Protein AF-A0A7Z1N4Q4-F1 (afdb_monomer)

Sequence (185 aa):
EIDQTPNATDEEKAAAKAKVDEAVTTAKNAIDQATNNAGVDTAKTNGVDSINNVQPTVVKKDEAKTAIENAARAKKAEIDQTPNATDEEKVAAKAKVDEAVNNAKASIDQATNNDGVDTAKSNGLDSINNIQPTVVKKDEAKTAIDKAAEAKKAEIDQTPNATDEEKAAAKAKVDEAVTTAKNAI

Nearest PDB structures (foldseek):
  2m6u-assembly1_A  TM=8.674E-01  e=1.241E+00  Streptococcus pneumoniae

Organism: Staphylococcus haemolyticus (NCBI:txid1283)

Secondary structure (DSSP, 8-state):
-GGG-TT--HHHHHHHHHHHHHHHHHHHHHHHH--SHHHHHHHHHHHHHHHHT------HHHHHHHHHHHHHHHHHHHHHT-TT--HHHHHHHHHHHHHHHHHHHHHHHH--SHHHHHHHHHHHHHHHHT------HHHHHHHHHHHHHHHHHHHHHT-TT--HHHHHHHHHHHHHHHHHHHHT-

Radius of gyration: 34.79 Å; Cα contacts (8 Å, |Δi|>4): 171; chains: 1; bounding box: 83×24×96 Å

InterPro domains:
  IPR011439 Domain of unknown function DUF1542 [PF07564] (1-58)
  IPR011439 Domain of unknown function DUF1542 [PF07564] (60-135)
  IPR011439 Domain of unknown function DUF1542 [PF07564] (137-185)

Mean predicted aligned error: 4.3 Å

Structure (mmCIF, N/CA/C/O backbone):
data_AF-A0A7Z1N4Q4-F1
#
_entry.id   AF-A0A7Z1N4Q4-F1
#
loop_
_atom_site.group_PDB
_atom_site.id
_atom_site.type_symbol
_atom_site.label_atom_id
_atom_site.label_alt_id
_atom_site.label_comp_id
_atom_site.label_asym_id
_atom_site.label_entity_id
_atom_site.label_seq_id
_atom_site.pdbx_PDB_ins_code
_atom_site.Cartn_x
_atom_site.Cartn_y
_atom_site.Cartn_z
_atom_site.occupancy
_atom_site.B_iso_or_equiv
_atom_site.auth_seq_id
_atom_site.auth_comp_id
_atom_site.auth_asym_id
_atom_site.auth_atom_id
_atom_site.pdbx_PDB_model_num
ATOM 1 N N . GLU A 1 1 ? -14.480 -9.779 29.410 1.00 89.06 1 GLU A N 1
ATOM 2 C CA . GLU A 1 1 ? -14.765 -9.961 27.969 1.00 89.06 1 GLU A CA 1
ATOM 3 C C . GLU A 1 1 ? -14.242 -8.793 27.140 1.00 89.06 1 GLU A C 1
ATOM 5 O O . GLU A 1 1 ? -13.386 -9.036 26.302 1.00 89.06 1 GLU A O 1
ATOM 10 N N . ILE A 1 2 ? -14.610 -7.541 27.456 1.00 95.75 2 ILE A N 1
ATOM 11 C CA . ILE A 1 2 ? -14.101 -6.326 26.777 1.00 95.75 2 ILE A CA 1
ATOM 12 C C . ILE A 1 2 ? -12.578 -6.339 26.534 1.00 95.75 2 ILE A C 1
ATOM 14 O O . ILE A 1 2 ? -12.144 -6.120 25.404 1.00 95.75 2 ILE A O 1
ATOM 18 N N . ASP A 1 3 ? -11.761 -6.652 27.547 1.00 94.62 3 ASP A N 1
ATOM 19 C CA . ASP A 1 3 ? -10.291 -6.631 27.420 1.00 94.62 3 ASP A CA 1
ATOM 20 C C . ASP A 1 3 ? -9.720 -7.636 26.418 1.00 94.62 3 ASP A C 1
ATOM 22 O O . ASP A 1 3 ? -8.643 -7.411 25.859 1.00 94.62 3 ASP A O 1
ATOM 26 N N . GLN A 1 4 ? -10.456 -8.719 26.172 1.00 94.94 4 GLN A N 1
ATOM 27 C CA . GLN A 1 4 ? -10.078 -9.801 25.269 1.00 94.94 4 GLN A CA 1
ATOM 28 C C . GLN A 1 4 ? -10.622 -9.597 23.851 1.00 94.94 4 GLN A C 1
ATOM 30 O O . GLN A 1 4 ? -10.395 -10.452 23.001 1.00 94.94 4 GLN A O 1
ATOM 35 N N . THR A 1 5 ? -11.321 -8.485 23.583 1.00 96.25 5 THR A N 1
ATOM 36 C CA . THR A 1 5 ? -11.852 -8.183 22.249 1.00 96.25 5 THR A CA 1
ATOM 37 C C . THR A 1 5 ? -10.693 -8.066 21.256 1.00 96.25 5 THR A C 1
ATOM 39 O O . THR A 1 5 ? -9.860 -7.163 21.408 1.00 96.25 5 THR A O 1
ATOM 42 N N . PRO A 1 6 ? -10.596 -8.965 20.259 1.00 95.38 6 PRO A N 1
ATOM 43 C CA . PRO A 1 6 ? -9.522 -8.928 19.277 1.00 95.38 6 PRO A CA 1
ATOM 44 C C . PRO A 1 6 ? -9.559 -7.629 18.478 1.00 95.38 6 PRO A C 1
ATOM 46 O O . PRO A 1 6 ? -10.630 -7.086 18.223 1.00 95.38 6 PRO A O 1
ATOM 49 N N . ASN A 1 7 ? -8.386 -7.150 18.063 1.00 95.62 7 ASN A N 1
ATOM 50 C CA . ASN A 1 7 ? -8.199 -5.939 17.254 1.00 95.62 7 ASN A CA 1
ATOM 51 C C . ASN A 1 7 ? -8.674 -4.614 17.880 1.00 95.62 7 ASN A C 1
ATOM 53 O O . ASN A 1 7 ? -8.316 -3.570 17.341 1.00 95.62 7 ASN A O 1
ATOM 57 N N . ALA A 1 8 ? -9.387 -4.640 19.009 1.00 97.81 8 ALA A N 1
ATOM 58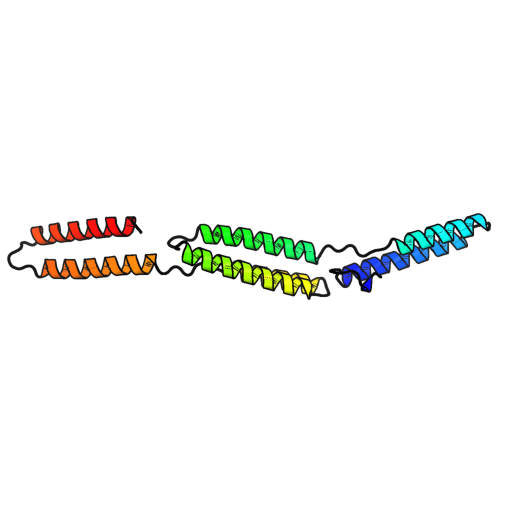 C CA . ALA A 1 8 ? -9.803 -3.441 19.721 1.00 97.81 8 ALA A CA 1
ATOM 59 C C . ALA A 1 8 ? -8.591 -2.695 20.286 1.00 97.81 8 ALA A C 1
ATOM 61 O O . ALA A 1 8 ? -7.735 -3.306 20.943 1.00 97.81 8 ALA A O 1
ATOM 62 N N . THR A 1 9 ? -8.547 -1.384 20.072 1.00 98.56 9 THR A N 1
ATOM 63 C CA . THR A 1 9 ? -7.559 -0.522 20.722 1.00 98.56 9 THR A CA 1
ATOM 64 C C . THR A 1 9 ? -7.911 -0.275 22.186 1.00 98.56 9 THR A C 1
ATOM 66 O O . THR A 1 9 ? -9.039 -0.509 22.636 1.00 98.56 9 THR A O 1
ATOM 69 N N . ASP A 1 10 ? -6.934 0.195 22.955 1.00 98.50 10 ASP A N 1
ATOM 70 C CA . ASP A 1 10 ? -7.129 0.562 24.356 1.00 98.50 10 ASP A CA 1
ATOM 71 C C . ASP A 1 10 ? -8.233 1.624 24.513 1.00 98.50 10 ASP A C 1
ATOM 73 O O . ASP A 1 10 ? -9.060 1.523 25.424 1.00 98.50 10 ASP A O 1
ATOM 77 N N . GLU A 1 11 ? -8.325 2.581 23.586 1.00 98.56 11 GLU A N 1
ATOM 78 C CA . GLU A 1 11 ? -9.379 3.598 23.560 1.00 98.56 11 GLU A CA 1
ATOM 79 C C . GLU A 1 11 ? -10.766 3.006 23.267 1.00 98.56 11 GLU A C 1
ATOM 81 O O . GLU A 1 11 ? -11.740 3.349 23.942 1.00 98.56 11 GLU A O 1
ATOM 86 N N . GLU A 1 12 ? -10.873 2.084 22.306 1.00 98.50 12 GLU A N 1
ATOM 87 C CA . GLU A 1 12 ? -12.136 1.403 21.983 1.00 98.50 12 GLU A CA 1
ATOM 88 C C . GLU A 1 12 ? -12.627 0.551 23.169 1.00 98.50 12 GLU A C 1
ATOM 90 O O . GLU A 1 12 ? -13.822 0.530 23.489 1.00 98.50 12 GLU A O 1
ATOM 95 N N . LYS A 1 13 ? -11.701 -0.100 23.888 1.00 98.31 13 LYS A N 1
ATOM 96 C CA . LYS A 1 13 ? -11.999 -0.838 25.128 1.00 98.31 13 LYS A CA 1
ATOM 97 C C . LYS A 1 13 ? -12.411 0.094 26.264 1.00 98.31 13 LYS A C 1
ATOM 99 O O . LYS A 1 13 ? -13.342 -0.229 27.002 1.00 98.31 13 LYS A O 1
ATOM 104 N N . ALA A 1 14 ? -11.735 1.231 26.429 1.00 98.44 14 ALA A N 1
ATOM 105 C CA . ALA A 1 14 ? -12.069 2.216 27.455 1.00 98.44 14 ALA A CA 1
ATOM 106 C C . ALA A 1 14 ? -13.473 2.798 27.236 1.00 98.44 14 ALA A C 1
ATOM 108 O O . ALA A 1 14 ? -14.256 2.879 28.183 1.00 98.44 14 ALA A O 1
ATOM 109 N N . ALA A 1 15 ? -13.832 3.103 25.986 1.00 98.50 15 ALA A N 1
ATOM 110 C CA . ALA A 1 15 ? -15.175 3.556 25.632 1.00 98.50 15 ALA A CA 1
ATOM 111 C C . ALA A 1 15 ? -16.252 2.506 25.959 1.00 98.50 15 ALA A C 1
ATOM 113 O O . ALA A 1 15 ? -17.326 2.852 26.452 1.00 98.50 15 ALA A O 1
ATOM 114 N N . ALA A 1 16 ? -15.973 1.217 25.737 1.00 98.44 16 ALA A N 1
ATOM 115 C CA . ALA A 1 16 ? -16.885 0.144 26.133 1.00 98.44 16 ALA A CA 1
ATOM 116 C C . ALA A 1 16 ? -17.028 0.030 27.658 1.00 98.44 16 ALA A C 1
ATOM 118 O O . ALA A 1 16 ? -18.141 -0.107 28.156 1.00 98.44 16 ALA A O 1
ATOM 119 N N . LYS A 1 17 ? -15.932 0.140 28.418 1.00 98.31 17 LYS A N 1
ATOM 120 C CA . LYS A 1 17 ? -15.984 0.119 29.893 1.00 98.31 17 LYS A CA 1
ATOM 121 C C . LYS A 1 17 ? -16.803 1.282 30.451 1.00 98.31 17 LYS A C 1
ATOM 123 O O . LYS A 1 17 ? -17.633 1.058 31.321 1.00 98.31 17 LYS A O 1
ATOM 128 N N . ALA A 1 18 ? -16.655 2.481 29.887 1.00 98.50 18 ALA A N 1
ATOM 129 C CA . ALA A 1 18 ? -17.477 3.628 30.270 1.00 98.50 18 ALA A CA 1
ATOM 130 C C . ALA A 1 18 ? -18.979 3.360 30.050 1.00 98.50 18 ALA A C 1
ATOM 132 O O . ALA A 1 18 ? -19.792 3.634 30.929 1.00 98.50 18 ALA A O 1
ATOM 133 N N . LYS A 1 19 ? -19.351 2.725 28.929 1.00 98.38 19 LYS A N 1
ATOM 134 C CA . LYS A 1 19 ? -20.741 2.301 28.678 1.00 98.38 19 LYS A CA 1
ATOM 135 C C . LYS A 1 19 ? -21.236 1.242 29.670 1.00 98.38 19 LYS A C 1
ATOM 137 O O . LYS A 1 19 ? -22.419 1.237 30.001 1.00 98.38 19 LYS A O 1
ATOM 142 N N . VAL A 1 20 ? -20.361 0.357 30.156 1.00 98.50 20 VAL A N 1
ATOM 143 C CA . VAL A 1 20 ? -20.707 -0.576 31.244 1.00 98.50 20 VAL A CA 1
ATOM 144 C C . VAL A 1 20 ? -21.015 0.194 32.528 1.00 98.50 20 VAL A C 1
ATOM 146 O O . VAL A 1 20 ? -22.041 -0.070 33.151 1.00 98.50 20 VAL A O 1
ATOM 149 N N . ASP A 1 21 ? -20.180 1.164 32.906 1.00 98.44 21 ASP A N 1
ATOM 150 C CA . ASP A 1 21 ? -20.390 1.971 34.116 1.00 98.44 21 ASP A CA 1
ATOM 151 C C . ASP A 1 21 ? -21.694 2.789 34.048 1.00 98.44 21 ASP A C 1
ATOM 153 O O . ASP A 1 21 ? -22.445 2.874 35.030 1.00 98.44 21 ASP A O 1
ATOM 157 N N . GLU A 1 22 ? -22.010 3.333 32.870 1.00 98.44 22 GLU A N 1
ATOM 158 C CA . GLU A 1 22 ? -23.293 3.983 32.588 1.00 98.44 22 GLU A CA 1
ATOM 159 C C . GLU A 1 22 ? -24.463 3.002 32.753 1.00 98.44 22 GLU A C 1
ATOM 161 O O . GLU A 1 22 ? -25.393 3.284 33.512 1.00 98.44 22 GLU A O 1
ATOM 166 N N . ALA A 1 23 ? -24.395 1.819 32.130 1.00 98.31 23 ALA A N 1
ATOM 167 C CA . ALA A 1 23 ? -25.439 0.796 32.229 1.00 98.31 23 ALA A CA 1
ATOM 168 C C . ALA A 1 23 ? -25.655 0.314 33.675 1.00 98.31 23 ALA A C 1
ATOM 170 O O . ALA A 1 23 ? -26.798 0.155 34.113 1.00 98.31 23 ALA A O 1
ATOM 171 N N . VAL A 1 24 ? -24.577 0.145 34.451 1.00 98.56 24 VAL A N 1
ATOM 172 C CA . VAL A 1 24 ? -24.636 -0.183 35.886 1.00 98.56 24 VAL A CA 1
ATOM 173 C C . VAL A 1 24 ? -25.351 0.916 36.667 1.00 98.56 24 VAL A C 1
ATOM 175 O O . VAL A 1 24 ? -26.195 0.621 37.518 1.00 98.56 24 VAL A O 1
ATOM 178 N N . THR A 1 25 ? -25.027 2.179 36.391 1.00 98.62 25 THR A N 1
ATOM 179 C CA . THR A 1 25 ? -25.657 3.329 37.052 1.00 98.62 25 THR A CA 1
ATOM 180 C C . THR A 1 25 ? -27.148 3.396 36.724 1.00 98.62 25 THR A C 1
ATOM 182 O O . THR A 1 25 ? -27.974 3.525 37.629 1.00 98.62 25 THR A O 1
ATOM 185 N N . THR A 1 26 ? -27.516 3.228 35.452 1.00 98.50 26 THR A N 1
ATOM 186 C CA . THR A 1 26 ? -28.916 3.177 35.011 1.00 98.50 26 THR A CA 1
ATOM 187 C C . THR A 1 26 ? -29.682 2.032 35.672 1.00 98.50 26 THR A C 1
ATOM 189 O O . THR A 1 26 ? -30.790 2.250 36.161 1.00 98.50 26 THR A O 1
ATOM 192 N N . ALA A 1 27 ? -29.093 0.835 35.749 1.00 98.56 27 ALA A N 1
ATOM 193 C CA . ALA A 1 27 ? -29.718 -0.327 36.377 1.00 98.56 27 ALA A CA 1
ATOM 194 C C . ALA A 1 27 ? -29.982 -0.110 37.875 1.00 98.56 27 ALA A C 1
ATOM 196 O O . ALA A 1 27 ? -31.082 -0.386 38.351 1.00 98.56 27 ALA A O 1
ATOM 197 N N . LYS A 1 28 ? -29.001 0.430 38.614 1.00 98.62 28 LYS A N 1
ATOM 198 C CA . LYS A 1 28 ? -29.154 0.748 40.045 1.00 98.62 28 LYS A CA 1
ATOM 199 C C . LYS A 1 28 ? -30.255 1.777 40.277 1.00 98.62 28 LYS A C 1
ATOM 201 O O . LYS A 1 28 ? -31.147 1.532 41.079 1.00 98.62 28 LYS A O 1
ATOM 206 N N . ASN A 1 29 ? -30.258 2.861 39.500 1.00 98.62 29 ASN A N 1
ATOM 207 C CA . ASN A 1 29 ? -31.299 3.883 39.595 1.00 98.62 29 ASN A CA 1
ATOM 208 C C . ASN A 1 29 ? -32.699 3.315 39.304 1.00 98.62 29 ASN A C 1
ATOM 210 O O . ASN A 1 29 ? -33.663 3.700 39.962 1.00 98.62 29 ASN A O 1
ATOM 214 N N . ALA A 1 30 ? -32.827 2.398 38.339 1.00 98.62 30 ALA A N 1
ATOM 215 C CA . ALA A 1 30 ? -34.098 1.742 38.034 1.00 98.62 30 ALA A CA 1
ATOM 216 C C . ALA A 1 30 ? -34.574 0.824 39.174 1.00 98.62 30 ALA A C 1
ATOM 218 O O . ALA A 1 30 ? -35.771 0.768 39.451 1.00 98.62 30 ALA A O 1
ATOM 219 N N . ILE A 1 31 ? -33.648 0.136 39.852 1.00 98.69 31 ILE A N 1
ATOM 220 C CA . ILE A 1 31 ? -33.946 -0.671 41.043 1.00 98.69 31 ILE A CA 1
ATOM 221 C C . ILE A 1 31 ? -34.402 0.227 42.199 1.00 98.69 31 ILE A C 1
ATOM 223 O O . ILE A 1 31 ? -35.432 -0.058 42.803 1.00 98.69 31 ILE A O 1
ATOM 227 N N . ASP A 1 32 ? -33.693 1.326 42.466 1.00 98.69 32 ASP A N 1
ATOM 228 C CA . ASP A 1 32 ? -34.024 2.260 43.553 1.00 98.69 32 ASP A CA 1
ATOM 229 C C . ASP A 1 32 ? -35.397 2.928 43.358 1.00 98.69 32 ASP A C 1
ATOM 231 O O . ASP A 1 32 ? -36.085 3.250 44.326 1.00 98.69 32 ASP A O 1
ATOM 235 N N . GLN A 1 33 ? -35.818 3.126 42.105 1.00 98.50 33 GLN A N 1
ATOM 236 C CA . GLN A 1 33 ? -37.129 3.688 41.759 1.00 98.50 33 GLN A CA 1
ATOM 237 C C . GLN A 1 33 ? -38.268 2.656 41.764 1.00 98.50 33 GLN A C 1
ATOM 239 O O . GLN A 1 33 ? -39.441 3.042 41.730 1.00 98.50 33 GLN A O 1
ATOM 244 N N . ALA A 1 34 ? -37.968 1.355 41.777 1.00 98.56 34 ALA A N 1
ATOM 245 C CA . ALA A 1 34 ? -38.993 0.322 41.737 1.00 98.56 34 ALA A CA 1
ATOM 246 C C . ALA A 1 34 ? -39.781 0.268 43.057 1.00 98.56 34 ALA A C 1
ATOM 248 O O . ALA A 1 34 ? -39.223 0.173 44.145 1.00 98.56 34 ALA A O 1
ATOM 249 N N . THR A 1 35 ? -41.113 0.286 42.969 1.00 98.44 35 THR A N 1
ATOM 250 C CA . THR A 1 35 ? -42.004 0.356 44.144 1.00 98.44 35 THR A CA 1
ATOM 251 C C . THR A 1 35 ? -42.551 -1.001 44.594 1.00 98.44 35 THR A C 1
ATOM 253 O O . THR A 1 35 ? -43.300 -1.076 45.568 1.00 98.44 35 THR A O 1
ATOM 256 N N . ASN A 1 36 ? -42.218 -2.081 43.881 1.00 98.62 36 ASN A N 1
ATOM 257 C CA . ASN A 1 36 ? -42.658 -3.441 44.183 1.00 98.62 36 ASN A CA 1
ATOM 258 C C . ASN A 1 36 ? -41.674 -4.493 43.643 1.00 98.62 36 ASN A C 1
ATOM 260 O O . ASN A 1 36 ? -40.808 -4.194 42.820 1.00 98.62 36 ASN A O 1
ATOM 264 N N . ASN A 1 37 ? -41.857 -5.744 44.073 1.00 98.44 37 ASN A N 1
ATOM 265 C CA . ASN A 1 37 ? -40.963 -6.855 43.735 1.00 98.44 37 ASN A CA 1
ATOM 266 C C . ASN A 1 37 ? -40.860 -7.111 42.223 1.00 98.44 37 ASN A C 1
ATOM 268 O O . ASN A 1 37 ? -39.761 -7.285 41.712 1.00 98.44 37 ASN A O 1
ATOM 272 N N . ALA A 1 38 ? -41.978 -7.076 41.490 1.00 98.56 38 ALA A N 1
ATOM 273 C CA . ALA A 1 38 ? -41.969 -7.311 40.044 1.00 98.56 38 ALA A CA 1
ATOM 274 C C . ALA A 1 38 ? -41.188 -6.222 39.283 1.00 98.56 38 ALA A C 1
ATOM 276 O O . ALA A 1 38 ? -40.494 -6.515 38.307 1.00 98.56 38 ALA A O 1
ATOM 277 N N . GLY A 1 39 ? -41.272 -4.970 39.743 1.00 98.62 39 GLY A N 1
ATOM 278 C CA . GLY A 1 39 ? -40.487 -3.856 39.217 1.00 98.62 39 GLY A CA 1
ATOM 279 C C . GLY A 1 39 ? -38.991 -4.035 39.471 1.00 98.62 39 GLY A C 1
ATOM 280 O O . GLY A 1 39 ? -38.200 -3.841 38.551 1.00 98.62 39 GLY A O 1
ATOM 281 N N . VAL A 1 40 ? -38.610 -4.473 40.678 1.00 98.69 40 VAL A N 1
ATOM 282 C CA . VAL A 1 40 ? -37.211 -4.783 41.023 1.00 98.69 40 VAL A CA 1
ATOM 283 C C . VAL A 1 40 ? -36.670 -5.907 40.138 1.00 98.69 40 VAL A C 1
ATOM 285 O O . VAL A 1 40 ? -35.594 -5.757 39.560 1.00 98.69 40 VAL A O 1
ATOM 288 N N . ASP A 1 41 ? -37.422 -6.999 39.976 1.00 98.69 41 ASP A N 1
ATOM 289 C CA . ASP A 1 41 ? -37.021 -8.128 39.128 1.00 98.69 41 ASP A CA 1
ATOM 290 C C . ASP A 1 41 ? -36.864 -7.707 37.660 1.00 98.69 41 ASP A C 1
ATOM 292 O O . ASP A 1 41 ? -35.887 -8.072 37.007 1.00 98.69 41 ASP A O 1
ATOM 296 N N . THR A 1 42 ? -37.778 -6.874 37.153 1.00 98.56 42 THR A N 1
ATOM 297 C CA . THR A 1 42 ? -37.705 -6.339 35.784 1.00 98.56 42 THR A CA 1
ATOM 298 C C . THR A 1 42 ? -36.490 -5.429 35.598 1.00 98.56 42 THR A C 1
ATOM 300 O O . THR A 1 42 ? -35.741 -5.592 34.635 1.00 98.56 42 THR A O 1
ATOM 303 N N . ALA A 1 43 ? -36.258 -4.488 36.521 1.00 98.62 43 ALA A N 1
ATOM 304 C CA . ALA A 1 43 ? -35.113 -3.578 36.472 1.00 98.62 43 ALA A CA 1
ATOM 305 C C . ALA A 1 43 ? -33.783 -4.340 36.548 1.00 98.62 43 ALA A C 1
ATOM 307 O O . ALA A 1 43 ? -32.850 -4.035 35.804 1.00 98.62 43 ALA A O 1
ATOM 308 N N . LYS A 1 44 ? -33.720 -5.376 37.394 1.00 98.56 44 LYS A N 1
ATOM 309 C CA . LYS A 1 44 ? -32.575 -6.282 37.490 1.00 98.56 44 LYS A CA 1
ATOM 310 C C . LYS A 1 44 ? -32.313 -6.994 36.164 1.00 98.56 44 LYS A C 1
ATOM 312 O O . LYS A 1 44 ? -31.184 -6.935 35.685 1.00 98.56 44 LYS A O 1
ATOM 317 N N . THR A 1 45 ? -33.320 -7.644 35.577 1.00 98.75 45 THR A N 1
ATOM 318 C CA . THR A 1 45 ? -33.173 -8.361 34.298 1.00 98.75 45 THR A CA 1
ATOM 319 C C . THR A 1 45 ? -32.707 -7.420 33.190 1.00 98.75 45 THR A C 1
ATOM 321 O O . THR A 1 45 ? -31.663 -7.659 32.592 1.00 98.75 45 THR A O 1
ATOM 324 N N . ASN A 1 46 ? -33.392 -6.288 33.000 1.00 98.31 46 ASN A N 1
ATOM 325 C CA . ASN A 1 46 ? -33.028 -5.308 31.973 1.00 98.31 46 ASN A CA 1
ATOM 326 C C . ASN A 1 46 ? -31.617 -4.738 32.180 1.00 98.31 46 ASN A C 1
ATOM 328 O O . ASN A 1 46 ? -30.890 -4.503 31.213 1.00 98.31 46 ASN A O 1
ATOM 332 N N . GLY A 1 47 ? -31.228 -4.498 33.436 1.00 98.62 47 GLY A N 1
ATOM 333 C CA . GLY A 1 47 ? -29.899 -4.011 33.789 1.00 98.62 47 GLY A CA 1
ATOM 334 C C . GLY A 1 47 ? -28.803 -5.020 33.456 1.00 98.62 47 GLY A C 1
ATOM 335 O O . GLY A 1 47 ? -27.816 -4.660 32.820 1.00 98.62 47 GLY A O 1
ATOM 336 N N . VAL A 1 48 ? -29.000 -6.288 33.832 1.00 98.56 48 VAL A N 1
ATOM 337 C CA . VAL A 1 48 ? -28.081 -7.387 33.493 1.00 98.56 48 VAL A CA 1
ATOM 338 C C . VAL A 1 48 ? -27.959 -7.544 31.976 1.00 98.56 48 VAL A C 1
ATOM 340 O O . VAL A 1 48 ? -26.841 -7.599 31.468 1.00 98.56 48 VAL A O 1
ATOM 343 N N . ASP A 1 49 ? -29.077 -7.540 31.249 1.00 98.38 49 ASP A N 1
ATOM 344 C CA . ASP A 1 49 ? -29.080 -7.660 29.786 1.00 98.38 49 ASP A CA 1
ATOM 345 C C . ASP A 1 49 ? -28.353 -6.487 29.117 1.00 98.38 49 ASP A C 1
ATOM 347 O O . ASP A 1 49 ? -27.555 -6.683 28.200 1.00 98.38 49 ASP A O 1
ATOM 351 N N . SER A 1 50 ? -28.577 -5.261 29.601 1.00 98.12 50 SER A N 1
ATOM 352 C CA . SER A 1 50 ? -27.906 -4.065 29.080 1.00 98.12 50 SER A CA 1
ATOM 353 C C . SER A 1 50 ? -26.395 -4.131 29.290 1.00 98.12 50 SER A C 1
ATOM 355 O O . SER A 1 50 ? -25.650 -3.847 28.358 1.00 98.12 50 SER A O 1
ATOM 357 N N . ILE A 1 51 ? -25.941 -4.545 30.479 1.00 98.12 51 ILE A N 1
ATOM 358 C CA . ILE A 1 51 ? -24.515 -4.703 30.805 1.00 98.12 51 ILE A CA 1
ATOM 359 C C . ILE A 1 51 ? -23.871 -5.785 29.927 1.00 98.12 51 ILE A C 1
ATOM 361 O O . ILE A 1 51 ? -22.808 -5.548 29.355 1.00 98.12 51 ILE A O 1
ATOM 365 N N . ASN A 1 52 ? -24.523 -6.942 29.780 1.00 97.12 52 ASN A N 1
ATOM 366 C CA . ASN A 1 52 ? -24.006 -8.072 28.999 1.00 97.12 52 ASN A CA 1
ATOM 367 C C . ASN A 1 52 ? -23.890 -7.767 27.497 1.00 97.12 52 ASN A C 1
ATOM 369 O O . ASN A 1 52 ? -23.086 -8.384 26.804 1.00 97.12 52 ASN A O 1
ATOM 373 N N . ASN A 1 53 ? -24.681 -6.822 26.986 1.00 96.56 53 ASN A N 1
ATOM 374 C CA . ASN A 1 53 ? -24.668 -6.445 25.573 1.00 96.56 53 ASN A CA 1
ATOM 375 C C . ASN A 1 53 ? -23.617 -5.376 25.225 1.00 96.56 53 ASN A C 1
ATOM 377 O O . ASN A 1 53 ? -23.457 -5.045 24.047 1.00 96.56 53 ASN A O 1
ATOM 381 N N . VAL A 1 54 ? -22.901 -4.812 26.204 1.00 97.88 54 VAL A N 1
ATOM 382 C CA . VAL A 1 54 ? -21.863 -3.811 25.925 1.00 97.88 54 VAL A CA 1
ATOM 383 C C . VAL A 1 54 ? -20.605 -4.484 25.390 1.00 97.88 54 VAL A C 1
ATOM 385 O O . VAL A 1 54 ? -19.974 -5.271 26.084 1.00 97.88 54 VAL A O 1
ATOM 388 N N . GLN A 1 55 ? -20.194 -4.096 24.182 1.00 96.50 55 GLN A N 1
ATOM 389 C CA . GLN A 1 55 ? -18.963 -4.559 23.538 1.00 96.50 55 GLN A CA 1
ATOM 390 C C . GLN A 1 55 ? -18.184 -3.389 22.915 1.00 96.50 55 GLN A C 1
ATOM 392 O O . GLN A 1 55 ? -18.792 -2.365 22.576 1.00 96.50 55 GLN A O 1
ATOM 397 N N . PRO A 1 56 ? -16.854 -3.507 22.730 1.00 97.50 56 PRO A N 1
ATOM 398 C CA . PRO A 1 56 ? -16.079 -2.510 21.997 1.00 97.50 56 PRO A CA 1
ATOM 399 C C . PRO A 1 56 ? -16.509 -2.411 20.538 1.00 97.50 56 PRO A C 1
ATOM 401 O O . PRO A 1 56 ? -16.759 -3.412 19.870 1.00 97.50 56 PRO A O 1
ATOM 404 N N . THR A 1 57 ? -16.554 -1.183 20.030 1.00 96.75 57 THR A N 1
ATOM 405 C CA . THR A 1 57 ? -16.677 -0.914 18.598 1.00 96.75 57 THR A CA 1
ATOM 406 C C . THR A 1 57 ? -15.274 -0.906 18.004 1.00 96.75 57 THR A C 1
ATOM 408 O O . THR A 1 57 ? -14.513 0.011 18.283 1.00 96.75 57 THR A O 1
ATOM 411 N N . VAL A 1 58 ? -14.932 -1.936 17.230 1.00 96.94 58 VAL A N 1
ATOM 412 C CA . VAL A 1 58 ? -13.592 -2.122 16.654 1.00 96.94 58 VAL A CA 1
ATOM 413 C C . VAL A 1 58 ? -13.569 -1.587 15.230 1.00 96.94 58 VAL A C 1
ATOM 415 O O . VAL A 1 58 ? -14.214 -2.160 14.355 1.00 96.94 58 VAL A O 1
ATOM 418 N N . VAL A 1 59 ? -12.859 -0.484 15.000 1.00 97.94 59 VAL A N 1
ATOM 419 C CA . VAL A 1 59 ? -12.822 0.194 13.690 1.00 97.94 59 VAL A CA 1
ATOM 420 C C . VAL A 1 59 ? -11.427 0.681 13.311 1.00 97.94 59 VAL A C 1
ATOM 422 O O . VAL A 1 59 ? -11.052 0.621 12.138 1.00 97.94 59 VAL A O 1
ATOM 425 N N . LYS A 1 60 ? -10.615 1.112 14.285 1.00 98.50 60 LYS A N 1
ATOM 426 C CA . LYS A 1 60 ? -9.381 1.864 14.014 1.00 98.50 60 LYS A CA 1
ATOM 427 C C . LYS A 1 60 ? -8.376 1.087 13.156 1.00 98.50 60 LYS A C 1
ATOM 429 O O . LYS A 1 60 ? -7.816 1.630 12.200 1.00 98.50 60 LYS A O 1
ATOM 434 N N . LYS A 1 61 ? -8.142 -0.191 13.476 1.00 98.62 61 LYS A N 1
ATOM 435 C CA . LYS A 1 61 ? -7.200 -1.044 12.726 1.00 98.62 61 LYS A CA 1
ATOM 436 C C . LYS A 1 61 ? -7.694 -1.368 11.318 1.00 98.62 61 LYS A C 1
ATOM 438 O O . LYS A 1 61 ? -6.891 -1.377 10.386 1.00 98.62 61 LYS A O 1
ATOM 443 N N . ASP A 1 62 ? -8.991 -1.598 11.145 1.00 98.31 62 ASP A N 1
ATOM 444 C CA . ASP A 1 62 ? -9.569 -1.966 9.848 1.00 98.31 62 ASP A CA 1
ATOM 445 C C . ASP A 1 62 ? -9.532 -0.794 8.860 1.00 98.31 62 ASP A C 1
ATOM 447 O O . ASP A 1 62 ? -9.149 -0.960 7.695 1.00 98.31 62 ASP A O 1
ATOM 451 N N . GLU A 1 63 ? -9.815 0.420 9.336 1.00 98.56 63 GLU A N 1
ATOM 452 C CA . GLU A 1 63 ? -9.651 1.644 8.547 1.00 98.56 63 GLU A CA 1
ATOM 453 C C . GLU A 1 63 ? -8.190 1.859 8.124 1.00 98.56 63 GLU A C 1
ATOM 455 O O . GLU A 1 63 ? -7.906 2.208 6.971 1.00 98.56 63 GLU A O 1
ATOM 460 N N . ALA A 1 64 ? -7.240 1.612 9.032 1.00 98.88 64 ALA A N 1
ATOM 461 C CA . ALA A 1 64 ? -5.817 1.721 8.730 1.00 98.88 64 ALA A CA 1
ATOM 462 C C . ALA A 1 64 ? -5.369 0.705 7.667 1.00 98.88 64 ALA A C 1
ATOM 464 O O . ALA A 1 64 ? -4.700 1.086 6.702 1.00 98.88 64 ALA A O 1
ATOM 465 N N . LYS A 1 65 ? -5.787 -0.562 7.780 1.00 98.81 65 LYS A N 1
ATOM 466 C CA . LYS A 1 65 ? -5.483 -1.606 6.784 1.00 98.81 65 LYS A CA 1
ATOM 467 C C . LYS A 1 65 ? -6.083 -1.289 5.416 1.00 98.81 65 LYS A C 1
ATOM 469 O O . LYS A 1 65 ? -5.399 -1.445 4.405 1.00 98.81 65 LYS A O 1
ATOM 474 N N . THR A 1 66 ? -7.313 -0.778 5.383 1.00 98.81 66 THR A N 1
ATOM 475 C CA . THR A 1 66 ? -7.974 -0.348 4.140 1.00 98.81 66 THR A CA 1
ATOM 476 C C . THR A 1 66 ? -7.184 0.767 3.448 1.00 98.81 66 THR A C 1
ATOM 478 O O . THR A 1 66 ? -6.998 0.748 2.230 1.00 98.81 66 THR A O 1
ATOM 481 N N . ALA A 1 67 ? -6.656 1.729 4.212 1.00 98.88 67 ALA A N 1
ATOM 482 C CA . ALA A 1 67 ? -5.812 2.787 3.661 1.00 98.88 67 ALA A CA 1
ATOM 483 C C . ALA A 1 67 ? -4.506 2.243 3.048 1.00 98.88 67 ALA A C 1
ATOM 485 O O . ALA A 1 67 ? -4.126 2.677 1.959 1.00 98.88 67 ALA A O 1
ATOM 486 N N . ILE A 1 68 ? -3.860 1.268 3.699 1.00 98.94 68 ILE A N 1
ATOM 487 C CA . ILE A 1 68 ? -2.666 0.585 3.171 1.00 98.94 68 ILE A CA 1
ATOM 488 C C . ILE A 1 68 ? -2.972 -0.126 1.844 1.00 98.94 68 ILE A C 1
ATOM 490 O O . ILE A 1 68 ? -2.225 0.018 0.877 1.00 98.94 68 ILE A O 1
ATOM 494 N N . GLU A 1 69 ? -4.091 -0.848 1.756 1.00 98.88 69 GLU A N 1
ATOM 495 C CA . GLU A 1 69 ? -4.499 -1.537 0.523 1.00 98.88 69 GLU A CA 1
ATOM 496 C C . GLU A 1 69 ? -4.801 -0.566 -0.625 1.00 98.88 69 GLU A C 1
ATOM 498 O O . GLU A 1 69 ? -4.412 -0.805 -1.774 1.00 98.88 69 GLU A O 1
ATOM 503 N N . ASN A 1 70 ? -5.466 0.552 -0.321 1.00 98.88 70 ASN A N 1
ATOM 504 C CA . ASN A 1 70 ? -5.740 1.607 -1.294 1.00 98.88 70 ASN A CA 1
ATOM 505 C C . ASN A 1 70 ? -4.441 2.207 -1.851 1.00 98.88 70 ASN A C 1
ATOM 507 O O . ASN A 1 70 ? -4.305 2.339 -3.071 1.00 98.88 70 ASN A O 1
ATOM 511 N N . ALA A 1 71 ? -3.481 2.525 -0.977 1.00 98.88 71 ALA A N 1
ATOM 512 C CA . ALA A 1 71 ? -2.182 3.062 -1.375 1.00 98.88 71 ALA A CA 1
ATOM 513 C C . ALA A 1 71 ? -1.390 2.062 -2.226 1.00 98.88 71 ALA A C 1
ATOM 515 O O . ALA A 1 71 ? -0.863 2.425 -3.275 1.00 98.88 71 ALA A O 1
ATOM 516 N N . ALA A 1 72 ? -1.380 0.784 -1.842 1.00 98.88 72 ALA A N 1
ATOM 517 C CA . ALA A 1 72 ? -0.719 -0.267 -2.609 1.00 98.88 72 ALA A CA 1
ATOM 518 C C . ALA A 1 72 ? -1.289 -0.402 -4.025 1.00 98.88 72 ALA A C 1
ATOM 520 O O . ALA A 1 72 ? -0.537 -0.480 -4.996 1.00 98.88 72 ALA A O 1
ATOM 521 N N . ARG A 1 73 ? -2.619 -0.385 -4.169 1.00 98.88 73 ARG A N 1
ATOM 522 C CA . ARG A 1 73 ? -3.274 -0.429 -5.484 1.00 98.88 73 ARG A CA 1
ATOM 523 C C . ARG A 1 73 ? -2.910 0.780 -6.342 1.00 98.88 73 ARG A C 1
ATOM 525 O O . ARG A 1 73 ? -2.584 0.595 -7.514 1.00 98.88 73 ARG A O 1
ATOM 532 N N . ALA A 1 74 ? -2.930 1.984 -5.770 1.00 98.81 74 ALA A N 1
ATOM 533 C CA . ALA A 1 74 ? -2.502 3.190 -6.476 1.00 98.81 74 ALA A CA 1
ATOM 534 C C . ALA A 1 74 ? -1.034 3.082 -6.917 1.00 98.81 74 ALA A C 1
ATOM 536 O O . ALA A 1 74 ? -0.715 3.328 -8.080 1.00 98.81 74 ALA A O 1
ATOM 537 N N . LYS A 1 75 ? -0.156 2.609 -6.026 1.00 98.81 75 LYS A N 1
ATOM 538 C CA . LYS A 1 75 ? 1.270 2.487 -6.316 1.00 98.81 75 LYS A CA 1
ATOM 539 C C . LYS A 1 75 ? 1.581 1.458 -7.396 1.00 98.81 75 LYS A C 1
ATOM 541 O O . LYS A 1 75 ? 2.408 1.706 -8.267 1.00 98.81 75 LYS A O 1
ATOM 546 N N . LYS A 1 76 ? 0.889 0.316 -7.396 1.00 98.81 76 LYS A N 1
ATOM 547 C CA . LYS A 1 76 ? 1.030 -0.689 -8.462 1.00 98.81 76 LYS A CA 1
ATOM 548 C C . LYS A 1 76 ? 0.595 -0.148 -9.827 1.00 9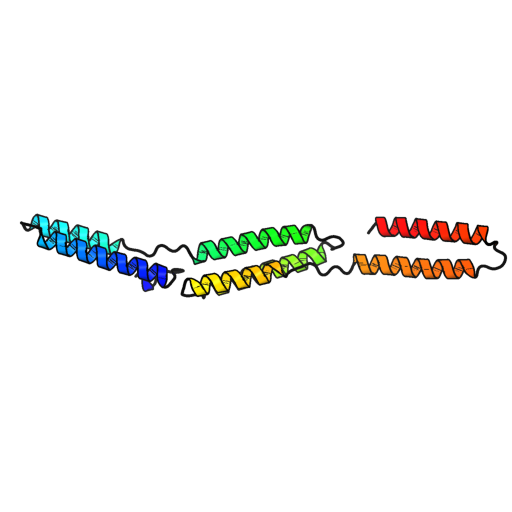8.81 76 LYS A C 1
ATOM 550 O O . LYS A 1 76 ? 1.238 -0.479 -10.818 1.00 98.81 76 LYS A O 1
ATOM 555 N N . ALA A 1 77 ? -0.440 0.694 -9.872 1.00 98.69 77 ALA A N 1
ATOM 556 C CA . ALA A 1 77 ? -0.867 1.356 -11.104 1.00 98.69 77 ALA A CA 1
ATOM 557 C C . ALA A 1 77 ? 0.157 2.398 -11.594 1.00 98.69 77 ALA A C 1
ATOM 559 O O . ALA A 1 77 ? 0.410 2.486 -12.792 1.00 98.69 77 ALA A O 1
ATOM 560 N N . GLU A 1 78 ? 0.792 3.144 -10.685 1.00 98.69 78 GLU A N 1
ATOM 561 C CA . GLU A 1 78 ? 1.907 4.046 -11.016 1.00 98.69 78 GLU A CA 1
ATOM 562 C C . GLU A 1 78 ? 3.115 3.267 -11.574 1.00 98.69 78 GLU A C 1
ATOM 564 O O . GLU A 1 78 ? 3.682 3.633 -12.604 1.00 98.69 78 GLU A O 1
ATOM 569 N N . ILE A 1 79 ? 3.459 2.132 -10.952 1.00 98.81 79 ILE A N 1
ATOM 570 C CA . ILE A 1 79 ? 4.509 1.219 -11.431 1.00 98.81 79 ILE A CA 1
ATOM 571 C C . ILE A 1 79 ? 4.218 0.738 -12.861 1.00 98.81 79 ILE A C 1
ATOM 573 O O . ILE A 1 79 ? 5.118 0.719 -13.701 1.00 98.81 79 ILE A O 1
ATOM 577 N N . ASP A 1 80 ? 2.965 0.400 -13.177 1.00 98.44 80 ASP A N 1
ATOM 578 C CA . ASP A 1 80 ? 2.580 -0.030 -14.528 1.00 98.44 80 ASP A CA 1
ATOM 579 C C . ASP A 1 80 ? 2.827 1.030 -15.598 1.00 98.44 80 ASP A C 1
ATOM 581 O O . ASP A 1 80 ? 3.155 0.694 -16.741 1.00 98.44 80 ASP A O 1
ATOM 585 N N . GLN A 1 81 ? 2.732 2.300 -15.214 1.00 98.19 81 GLN A N 1
ATOM 586 C CA . GLN A 1 81 ? 2.946 3.445 -16.091 1.00 98.19 81 GLN A CA 1
ATOM 587 C C . GLN A 1 81 ? 4.406 3.905 -16.138 1.00 98.19 81 GLN A C 1
ATOM 589 O O . GLN A 1 81 ? 4.705 4.861 -16.851 1.00 98.19 81 GLN A O 1
ATOM 594 N N . THR A 1 82 ? 5.324 3.241 -15.423 1.00 97.88 82 THR A N 1
ATOM 595 C CA . THR A 1 82 ? 6.737 3.639 -15.407 1.00 97.88 82 THR A CA 1
ATOM 596 C C . THR A 1 82 ? 7.330 3.528 -16.818 1.00 97.88 82 THR A C 1
ATOM 598 O O . THR A 1 82 ? 7.396 2.418 -17.365 1.00 97.88 82 THR A O 1
ATOM 601 N N . PRO A 1 83 ? 7.765 4.650 -17.428 1.00 94.69 83 PRO A N 1
ATOM 602 C CA . PRO A 1 83 ? 8.345 4.643 -18.763 1.00 94.69 83 PRO A CA 1
ATOM 603 C C . PRO A 1 83 ? 9.636 3.833 -18.797 1.00 94.69 83 PRO A C 1
ATOM 605 O O . PRO A 1 83 ? 10.372 3.788 -17.816 1.00 94.69 83 PRO A O 1
ATOM 608 N N . ASN A 1 84 ? 9.922 3.216 -19.943 1.00 92.81 84 ASN A N 1
ATOM 609 C CA . ASN A 1 84 ? 11.126 2.415 -20.197 1.00 92.81 84 ASN A CA 1
ATOM 610 C C . ASN A 1 84 ? 11.335 1.183 -19.291 1.00 92.81 84 ASN A C 1
ATOM 612 O O . ASN A 1 84 ? 12.194 0.363 -19.609 1.00 92.81 84 ASN A O 1
ATOM 616 N N . ALA A 1 85 ? 10.541 0.997 -18.234 1.00 97.19 85 ALA A N 1
ATOM 617 C CA . ALA A 1 85 ? 10.567 -0.209 -17.422 1.00 97.19 85 ALA A CA 1
ATOM 618 C C . ALA A 1 85 ? 10.072 -1.413 -18.233 1.00 97.19 85 ALA A C 1
ATOM 620 O O . ALA A 1 85 ? 9.029 -1.359 -18.896 1.00 97.19 85 ALA A O 1
ATOM 621 N N . THR A 1 86 ? 10.820 -2.504 -18.149 1.00 97.31 86 THR A N 1
ATOM 622 C CA . THR A 1 86 ? 10.407 -3.832 -18.612 1.00 97.31 86 THR A CA 1
ATOM 623 C C . THR A 1 86 ? 9.368 -4.440 -17.672 1.00 97.31 86 THR A C 1
ATOM 625 O O . THR A 1 86 ? 9.194 -3.991 -16.534 1.00 97.31 86 THR A O 1
ATOM 628 N N . ASP A 1 87 ? 8.670 -5.473 -18.136 1.00 98.00 87 ASP A N 1
ATOM 629 C CA . ASP A 1 87 ? 7.662 -6.148 -17.319 1.00 98.00 87 ASP A CA 1
ATOM 630 C C . ASP A 1 87 ? 8.299 -6.828 -16.099 1.00 98.00 87 ASP A C 1
ATOM 632 O O . ASP A 1 87 ? 7.750 -6.757 -15.000 1.00 98.00 87 ASP A O 1
ATOM 636 N N . GLU A 1 88 ? 9.501 -7.392 -16.240 1.00 98.12 88 GLU A N 1
ATOM 637 C CA . GLU A 1 88 ? 10.255 -7.993 -15.138 1.00 98.12 88 GLU A CA 1
ATOM 638 C C . GLU A 1 88 ? 10.631 -6.962 -14.062 1.00 98.12 88 GLU A C 1
ATOM 640 O O . GLU A 1 88 ? 10.466 -7.221 -12.866 1.00 98.12 88 GLU A O 1
ATOM 645 N N . GLU A 1 89 ? 11.084 -5.769 -14.463 1.00 98.50 89 GLU A N 1
ATOM 646 C CA . GLU A 1 89 ? 11.412 -4.673 -13.537 1.00 98.50 89 GLU A CA 1
ATOM 647 C C . GLU A 1 89 ? 10.155 -4.174 -12.798 1.00 98.50 89 GLU A C 1
ATOM 649 O O . GLU A 1 89 ? 10.201 -3.906 -11.590 1.00 98.50 89 GLU A O 1
ATOM 654 N N . LYS A 1 90 ? 9.007 -4.108 -13.488 1.00 98.56 90 LYS A N 1
ATOM 655 C CA . LYS A 1 90 ? 7.711 -3.762 -12.877 1.00 98.56 90 LYS A CA 1
ATOM 656 C C . LYS A 1 90 ? 7.237 -4.834 -11.901 1.00 98.56 90 LYS A C 1
ATOM 658 O O . LYS A 1 90 ? 6.803 -4.498 -10.799 1.00 98.56 90 LYS A O 1
ATOM 663 N N . VAL A 1 91 ? 7.328 -6.114 -12.266 1.00 98.69 91 VAL A N 1
ATOM 664 C CA . VAL A 1 91 ? 6.961 -7.241 -11.392 1.00 98.69 91 VAL A CA 1
ATOM 665 C C . VAL A 1 91 ? 7.803 -7.226 -10.118 1.00 98.69 91 VAL A C 1
ATOM 667 O O . VAL A 1 91 ? 7.248 -7.338 -9.023 1.00 98.69 91 VAL A O 1
ATOM 670 N N . ALA A 1 92 ? 9.114 -7.000 -10.234 1.00 98.69 92 ALA A N 1
ATOM 671 C CA . ALA A 1 92 ? 10.001 -6.892 -9.079 1.00 98.69 92 ALA A CA 1
ATOM 672 C C . ALA A 1 92 ? 9.603 -5.733 -8.144 1.00 98.69 92 ALA A C 1
ATOM 674 O O . ALA A 1 92 ? 9.572 -5.904 -6.924 1.00 98.69 92 ALA A O 1
ATOM 675 N N . ALA A 1 93 ? 9.245 -4.566 -8.690 1.00 98.81 93 ALA A N 1
ATOM 676 C CA . ALA A 1 93 ? 8.762 -3.442 -7.886 1.00 98.81 93 ALA A CA 1
ATOM 677 C C . ALA A 1 93 ? 7.408 -3.734 -7.217 1.00 98.81 93 AL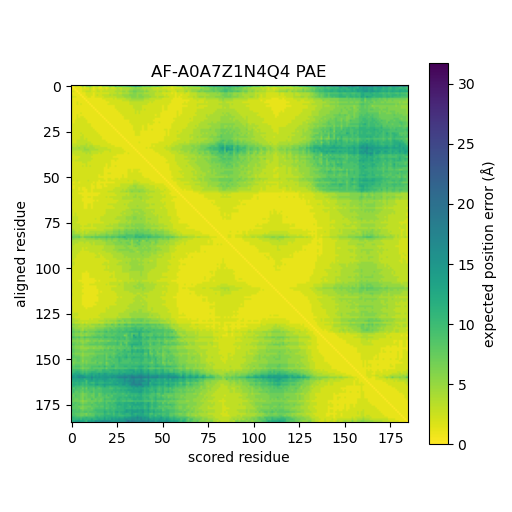A A C 1
ATOM 679 O O . ALA A 1 93 ? 7.229 -3.442 -6.036 1.00 98.81 93 ALA A O 1
ATOM 680 N N . LYS A 1 94 ? 6.465 -4.365 -7.927 1.00 98.81 94 LYS A N 1
ATOM 681 C CA . LYS A 1 94 ? 5.159 -4.754 -7.365 1.00 98.81 94 LYS A CA 1
ATOM 682 C C . LYS A 1 94 ? 5.292 -5.762 -6.222 1.00 98.81 94 LYS A C 1
ATOM 684 O O . LYS A 1 94 ? 4.558 -5.641 -5.246 1.00 98.81 94 LYS A O 1
ATOM 689 N N . ALA A 1 95 ? 6.240 -6.694 -6.313 1.00 98.88 95 ALA A N 1
ATOM 690 C CA . ALA A 1 95 ? 6.531 -7.633 -5.231 1.00 98.88 95 ALA A CA 1
ATOM 691 C C . ALA A 1 95 ? 7.025 -6.913 -3.963 1.00 98.88 95 ALA A C 1
ATOM 693 O O . ALA A 1 95 ? 6.575 -7.229 -2.864 1.00 98.88 95 ALA A O 1
ATOM 694 N N . LYS A 1 96 ? 7.871 -5.882 -4.110 1.00 98.88 96 LYS A N 1
ATOM 695 C CA . LYS A 1 96 ? 8.281 -5.029 -2.979 1.00 98.88 96 LYS A CA 1
ATOM 696 C C . LYS A 1 96 ? 7.099 -4.268 -2.368 1.00 98.88 96 LYS A C 1
ATOM 698 O O . LYS A 1 96 ? 7.059 -4.089 -1.154 1.00 98.88 96 LYS A O 1
ATOM 703 N N . VAL A 1 97 ? 6.124 -3.837 -3.180 1.00 98.88 97 VAL A N 1
ATOM 704 C CA . VAL A 1 97 ? 4.888 -3.218 -2.658 1.00 98.88 97 VAL A CA 1
ATOM 705 C C . VAL A 1 97 ? 4.113 -4.215 -1.796 1.00 98.88 97 VAL A C 1
ATOM 707 O O . VAL A 1 97 ? 3.662 -3.849 -0.714 1.00 98.88 97 VAL A O 1
ATOM 710 N N . ASP A 1 98 ? 3.987 -5.469 -2.233 1.00 98.88 98 ASP A N 1
ATOM 711 C CA . ASP A 1 98 ? 3.304 -6.512 -1.455 1.00 98.88 98 ASP A CA 1
ATOM 712 C C . ASP A 1 98 ? 4.008 -6.815 -0.128 1.00 98.88 98 ASP A C 1
ATOM 714 O O . ASP A 1 98 ? 3.354 -6.959 0.906 1.00 98.88 98 ASP A O 1
ATOM 718 N N . GLU A 1 99 ? 5.340 -6.843 -0.126 1.00 98.88 99 GLU A N 1
ATOM 719 C CA . GLU A 1 99 ? 6.131 -6.974 1.099 1.00 98.88 99 GLU A CA 1
ATOM 720 C C . GLU A 1 99 ? 5.885 -5.803 2.065 1.00 98.88 99 GLU A C 1
ATOM 722 O O . GLU A 1 99 ? 5.589 -6.020 3.243 1.00 98.88 99 GLU A O 1
ATOM 727 N N . ALA A 1 100 ? 5.921 -4.562 1.567 1.00 98.81 100 ALA A N 1
ATOM 728 C CA . ALA A 1 100 ? 5.655 -3.372 2.375 1.00 98.81 100 ALA A CA 1
ATOM 729 C C . ALA A 1 100 ? 4.232 -3.367 2.964 1.00 98.81 100 ALA A C 1
ATOM 731 O O . ALA A 1 100 ? 4.050 -3.009 4.129 1.00 98.81 100 ALA A O 1
ATOM 732 N N . VAL A 1 101 ? 3.229 -3.821 2.201 1.00 98.88 101 VAL A N 1
ATOM 733 C CA . VAL A 1 101 ? 1.846 -3.991 2.682 1.00 98.88 101 VAL A CA 1
ATOM 734 C C . VAL A 1 101 ? 1.776 -4.987 3.832 1.00 98.88 101 VAL A C 1
ATOM 736 O O . VAL A 1 101 ? 1.147 -4.696 4.851 1.00 98.88 101 VAL A O 1
ATOM 739 N N . ASN A 1 102 ? 2.407 -6.152 3.682 1.00 98.88 102 ASN A N 1
ATOM 740 C CA . ASN A 1 102 ? 2.392 -7.187 4.713 1.00 98.88 102 ASN A CA 1
ATOM 741 C C . ASN A 1 102 ? 3.044 -6.688 6.007 1.00 98.88 102 ASN A C 1
ATOM 743 O O . ASN A 1 102 ? 2.471 -6.855 7.084 1.00 98.88 102 ASN A O 1
ATOM 747 N N . ASN A 1 103 ? 4.183 -6.001 5.893 1.00 98.81 103 ASN A N 1
ATOM 748 C CA . ASN A 1 103 ? 4.873 -5.408 7.036 1.00 98.81 103 ASN A CA 1
ATOM 749 C C . ASN A 1 103 ? 4.009 -4.341 7.728 1.00 98.81 103 ASN A C 1
ATOM 751 O O . ASN A 1 103 ? 3.842 -4.383 8.946 1.00 98.81 103 ASN A O 1
ATOM 755 N N . ALA A 1 104 ? 3.388 -3.436 6.964 1.00 98.88 104 ALA A N 1
ATOM 756 C CA . ALA A 1 104 ? 2.511 -2.401 7.511 1.00 98.88 104 ALA A CA 1
ATOM 757 C C . ALA A 1 104 ? 1.295 -2.990 8.246 1.00 98.88 104 ALA A C 1
ATOM 759 O O . ALA A 1 104 ? 0.973 -2.564 9.356 1.00 98.88 104 ALA A O 1
ATOM 760 N N . LYS A 1 105 ? 0.638 -4.002 7.660 1.00 98.88 105 LYS A N 1
ATOM 761 C CA . LYS A 1 105 ? -0.495 -4.697 8.291 1.00 98.88 105 LYS A CA 1
ATOM 762 C C . LYS A 1 105 ? -0.084 -5.389 9.589 1.00 98.88 105 LYS A C 1
ATOM 764 O O . LYS A 1 105 ? -0.790 -5.248 10.583 1.00 98.88 105 LYS A O 1
ATOM 769 N N . ALA A 1 106 ? 1.071 -6.056 9.603 1.00 98.81 106 ALA A N 1
ATOM 770 C CA . ALA A 1 106 ? 1.599 -6.690 10.807 1.00 98.81 106 ALA A CA 1
ATOM 771 C C . ALA A 1 106 ? 1.883 -5.667 11.922 1.00 98.81 106 ALA A C 1
ATOM 773 O O . ALA A 1 106 ? 1.545 -5.911 13.080 1.00 98.81 106 ALA A O 1
ATOM 774 N N . SER A 1 107 ? 2.444 -4.499 11.590 1.00 98.81 107 SER A N 1
ATOM 775 C CA . SER A 1 107 ? 2.647 -3.418 12.565 1.00 98.81 107 SER A CA 1
ATOM 776 C C . SER A 1 107 ? 1.327 -2.845 13.095 1.00 98.81 107 SER A C 1
ATOM 778 O O . SER A 1 107 ? 1.212 -2.603 14.295 1.00 98.81 107 SER A O 1
ATOM 780 N N . ILE A 1 108 ? 0.312 -2.678 12.238 1.00 98.88 108 ILE A N 1
ATOM 781 C CA . ILE A 1 108 ? -1.039 -2.258 12.656 1.00 98.88 108 ILE A CA 1
ATOM 782 C C . ILE A 1 108 ? -1.660 -3.292 13.608 1.00 98.88 108 ILE A C 1
ATOM 784 O O . ILE A 1 108 ? -2.270 -2.923 14.612 1.00 98.88 108 ILE A O 1
ATOM 788 N N . ASP A 1 109 ? -1.486 -4.584 13.326 1.00 98.56 109 ASP A N 1
ATOM 789 C CA . ASP A 1 109 ? -1.992 -5.661 14.180 1.00 98.56 109 ASP A CA 1
ATOM 790 C C . ASP A 1 109 ? -1.342 -5.661 15.566 1.00 98.56 109 ASP A C 1
ATOM 792 O O . ASP A 1 109 ? -2.039 -5.872 16.560 1.00 98.56 109 ASP A O 1
ATOM 796 N N . GLN A 1 110 ? -0.047 -5.353 15.646 1.00 98.38 110 GLN A N 1
ATOM 797 C CA . GLN A 1 110 ? 0.702 -5.290 16.905 1.00 98.38 110 GLN A CA 1
ATOM 798 C C . GLN A 1 110 ? 0.405 -4.040 17.745 1.00 98.38 110 GLN A C 1
ATOM 800 O O . GLN A 1 110 ? 0.572 -4.083 18.963 1.00 98.38 110 GLN A O 1
ATOM 805 N N . ALA A 1 111 ? -0.035 -2.937 17.134 1.00 98.69 111 ALA A N 1
ATOM 806 C CA . ALA A 1 111 ? -0.346 -1.709 17.863 1.00 98.69 111 ALA A CA 1
ATOM 807 C C . ALA A 1 111 ? -1.492 -1.919 18.871 1.00 98.69 111 ALA A C 1
ATOM 809 O O . ALA A 1 111 ? -2.501 -2.548 18.550 1.00 98.69 111 ALA A O 1
ATOM 810 N N . THR A 1 112 ? -1.361 -1.394 20.090 1.00 98.00 112 THR A N 1
ATOM 811 C CA . THR A 1 112 ? -2.379 -1.569 21.147 1.00 98.00 112 THR A CA 1
ATOM 812 C C . THR A 1 112 ? -3.335 -0.386 21.261 1.00 98.00 112 THR A C 1
ATOM 814 O O . THR A 1 112 ? -4.474 -0.566 21.673 1.00 98.00 112 THR A O 1
ATOM 817 N N . ASN A 1 113 ? -2.906 0.804 20.847 1.00 98.62 113 ASN A N 1
ATOM 818 C CA . ASN A 1 113 ? -3.652 2.052 20.968 1.00 98.62 113 ASN A CA 1
ATOM 819 C C . ASN A 1 113 ? -3.781 2.770 19.617 1.00 98.62 113 ASN A C 1
ATOM 821 O O . ASN A 1 113 ? -3.140 2.400 18.625 1.00 98.62 113 ASN A O 1
ATOM 825 N N . ASN A 1 114 ? -4.623 3.799 19.580 1.00 98.75 114 ASN A N 1
ATOM 826 C CA . ASN A 1 114 ? -4.905 4.557 18.363 1.00 98.75 114 ASN A CA 1
ATOM 827 C C . ASN A 1 114 ? -3.650 5.202 17.753 1.00 98.75 114 ASN A C 1
ATOM 829 O O . ASN A 1 114 ? -3.452 5.103 16.541 1.00 98.75 114 ASN A O 1
ATOM 833 N N . ASP A 1 115 ? -2.788 5.798 18.578 1.00 98.81 115 ASP A N 1
ATOM 834 C CA . ASP A 1 115 ? -1.566 6.476 18.120 1.00 98.81 115 ASP A CA 1
ATOM 835 C C . ASP A 1 115 ? -0.566 5.498 17.487 1.00 98.81 115 ASP A C 1
ATOM 837 O O . ASP A 1 115 ? 0.072 5.798 16.472 1.00 98.81 115 ASP A O 1
ATOM 841 N N . GLY A 1 116 ? -0.449 4.294 18.051 1.00 98.88 116 GLY A N 1
ATOM 842 C CA . GLY A 1 116 ? 0.363 3.217 17.497 1.00 98.88 116 GLY A CA 1
ATOM 843 C C . GLY A 1 116 ? -0.163 2.750 16.141 1.00 98.88 116 GLY A C 1
ATOM 844 O O . GLY A 1 116 ? 0.627 2.535 15.220 1.00 98.88 116 GLY A O 1
ATOM 845 N N . VAL A 1 117 ? -1.489 2.653 15.986 1.00 98.94 117 VAL A N 1
ATOM 846 C CA . VAL A 1 117 ? -2.117 2.325 14.696 1.00 98.94 117 VAL A CA 1
ATOM 847 C C . VAL A 1 117 ? -1.843 3.420 13.664 1.00 98.94 117 VAL A C 1
ATOM 849 O O . VAL A 1 117 ? -1.461 3.107 12.5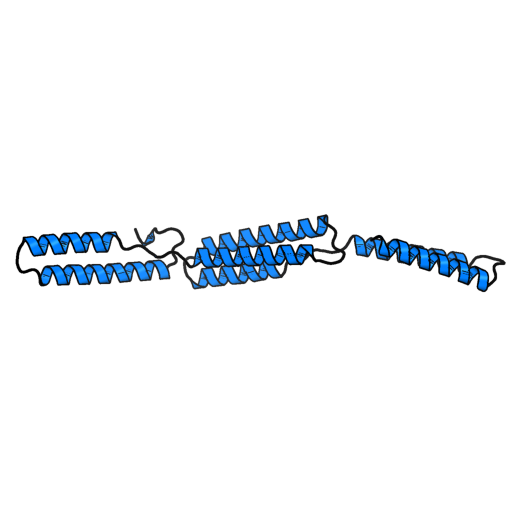35 1.00 98.94 117 VAL A O 1
ATOM 852 N N . ASP A 1 118 ? -1.984 4.693 14.040 1.00 98.88 118 ASP A N 1
ATOM 853 C CA . ASP A 1 118 ? -1.729 5.824 13.141 1.00 98.88 118 ASP A CA 1
ATOM 854 C C . ASP A 1 118 ? -0.254 5.908 12.726 1.00 98.88 118 ASP A C 1
ATOM 856 O O . ASP A 1 118 ? 0.049 6.106 11.547 1.00 98.88 118 ASP A O 1
ATOM 860 N N . THR A 1 119 ? 0.666 5.660 13.660 1.00 98.88 119 THR A N 1
ATOM 861 C CA . THR A 1 119 ? 2.108 5.600 13.380 1.00 98.88 119 THR A CA 1
ATOM 862 C C . THR A 1 119 ? 2.441 4.457 12.420 1.00 98.88 119 THR A C 1
ATOM 864 O O . THR A 1 119 ? 3.121 4.666 11.413 1.00 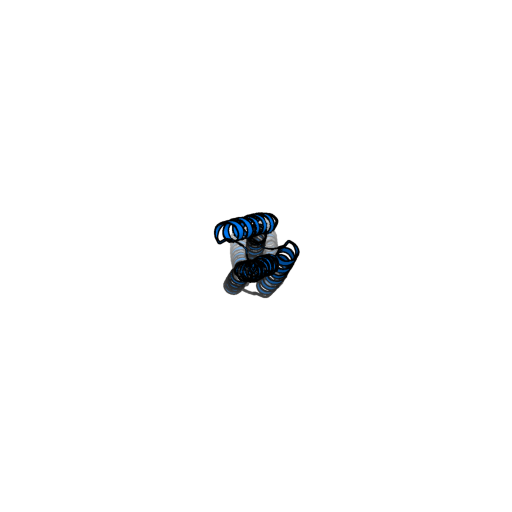98.88 119 THR A O 1
ATOM 867 N N . ALA A 1 120 ? 1.933 3.248 12.685 1.00 98.88 120 ALA A N 1
ATOM 868 C CA . ALA A 1 120 ? 2.151 2.085 11.824 1.00 98.88 120 ALA A CA 1
ATOM 869 C C . ALA A 1 120 ? 1.588 2.307 10.412 1.00 98.88 120 ALA A C 1
ATOM 871 O O . ALA A 1 120 ? 2.250 1.995 9.419 1.00 98.88 120 ALA A O 1
ATOM 872 N N . LYS A 1 121 ? 0.395 2.907 10.318 1.00 98.88 121 LYS A N 1
ATOM 873 C CA . LYS A 1 121 ? -0.217 3.314 9.051 1.00 98.88 121 LYS A CA 1
ATOM 874 C C . LYS A 1 121 ? 0.668 4.309 8.301 1.00 98.88 121 LYS A C 1
ATOM 876 O O . LYS A 1 121 ? 0.944 4.074 7.129 1.00 98.88 121 LYS A O 1
ATOM 881 N N . SER A 1 122 ? 1.120 5.387 8.948 1.00 98.88 122 SER A N 1
ATOM 882 C CA . SER A 1 122 ? 1.958 6.413 8.307 1.00 98.88 122 SER A CA 1
ATOM 883 C C . SER A 1 122 ? 3.247 5.812 7.747 1.00 98.88 122 SER A C 1
ATOM 885 O O . SER A 1 122 ? 3.526 5.951 6.559 1.00 98.88 122 SER A O 1
ATOM 887 N N . ASN A 1 123 ? 3.970 5.043 8.565 1.00 98.88 123 ASN A N 1
ATOM 888 C CA . ASN A 1 123 ? 5.208 4.383 8.146 1.00 98.88 123 ASN A CA 1
ATOM 889 C C . ASN A 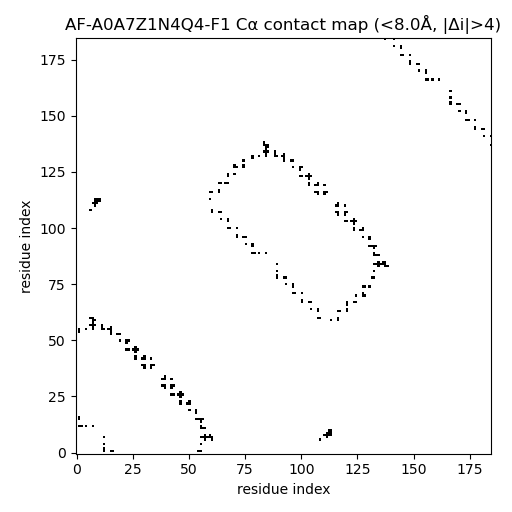1 123 ? 4.981 3.409 6.977 1.00 98.88 123 ASN A C 1
ATOM 891 O O . ASN A 1 123 ? 5.809 3.306 6.067 1.00 98.88 123 ASN A O 1
ATOM 895 N N . GLY A 1 124 ? 3.853 2.691 6.990 1.00 98.88 124 GLY A N 1
ATOM 896 C CA . GLY A 1 124 ? 3.459 1.793 5.908 1.00 98.88 124 GLY A CA 1
ATOM 897 C C . GLY A 1 124 ? 3.177 2.528 4.598 1.00 98.88 124 GLY A C 1
ATOM 898 O O . GLY A 1 124 ? 3.646 2.101 3.543 1.00 98.88 124 GLY A O 1
ATOM 899 N N . LEU A 1 125 ? 2.458 3.653 4.661 1.00 98.88 125 LEU A N 1
ATOM 900 C CA . LEU A 1 125 ? 2.189 4.503 3.499 1.00 98.88 125 LEU A CA 1
ATOM 901 C C . LEU A 1 125 ? 3.486 5.057 2.899 1.00 98.88 125 LEU A C 1
ATOM 903 O O . LEU A 1 125 ? 3.678 4.965 1.686 1.00 98.88 125 LEU A O 1
ATOM 907 N N . ASP A 1 126 ? 4.395 5.559 3.733 1.00 98.88 126 ASP A N 1
ATOM 908 C CA . ASP A 1 126 ? 5.688 6.086 3.283 1.00 98.88 126 ASP A CA 1
ATOM 909 C C . ASP A 1 126 ? 6.540 4.999 2.618 1.00 98.88 126 ASP A C 1
ATOM 911 O O . ASP A 1 126 ? 7.104 5.206 1.540 1.00 98.88 126 ASP A O 1
ATOM 915 N N . SER A 1 127 ? 6.574 3.805 3.217 1.00 98.81 127 SER A N 1
ATOM 916 C CA . SER A 1 127 ? 7.289 2.651 2.663 1.00 98.81 127 SER A CA 1
ATOM 917 C C . SER A 1 127 ? 6.755 2.258 1.285 1.00 98.81 127 SER A C 1
ATOM 919 O O . SER A 1 127 ? 7.544 2.016 0.376 1.00 98.81 127 SER A O 1
ATOM 921 N N . ILE A 1 128 ? 5.430 2.234 1.105 1.00 98.94 128 ILE A N 1
ATOM 922 C CA . ILE A 1 128 ? 4.794 1.934 -0.187 1.00 98.94 128 ILE A CA 1
ATOM 923 C C . ILE A 1 128 ? 5.108 3.024 -1.220 1.00 98.94 128 ILE A C 1
ATOM 925 O O . ILE A 1 128 ? 5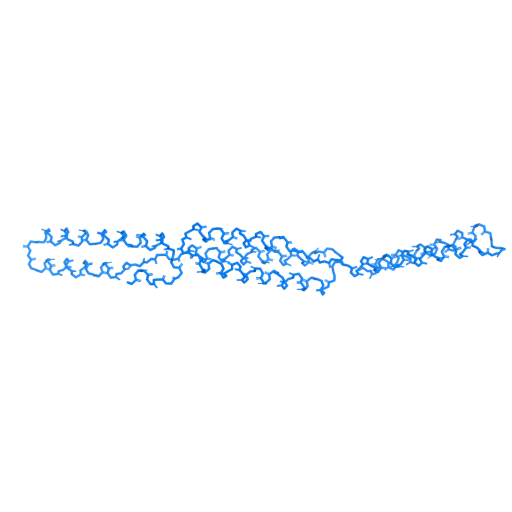.494 2.714 -2.349 1.00 98.94 128 ILE A O 1
ATOM 929 N N . ASN A 1 129 ? 4.973 4.297 -0.845 1.00 98.50 129 ASN A N 1
ATOM 930 C CA . ASN A 1 129 ? 5.137 5.429 -1.760 1.00 98.50 129 ASN A CA 1
ATOM 931 C C . ASN A 1 129 ? 6.551 5.530 -2.345 1.00 98.50 129 ASN A C 1
ATOM 933 O O . ASN A 1 129 ? 6.706 5.939 -3.499 1.00 98.50 129 ASN A O 1
ATOM 937 N N . ASN A 1 130 ? 7.560 5.103 -1.586 1.00 98.44 130 ASN A N 1
ATOM 938 C CA . ASN A 1 130 ? 8.967 5.166 -1.979 1.00 98.44 130 ASN A CA 1
ATOM 939 C C . ASN A 1 130 ? 9.423 4.036 -2.918 1.00 98.44 130 ASN A C 1
ATOM 941 O O . ASN A 1 130 ? 10.591 4.009 -3.310 1.00 98.44 130 ASN A O 1
ATOM 945 N N . ILE A 1 131 ? 8.544 3.103 -3.294 1.00 98.75 131 ILE A N 1
ATOM 946 C CA . ILE A 1 131 ? 8.893 1.980 -4.177 1.00 98.75 131 ILE A CA 1
ATOM 947 C C . ILE A 1 131 ? 8.754 2.380 -5.648 1.00 98.75 131 ILE A C 1
ATOM 949 O O . ILE A 1 131 ? 7.757 2.951 -6.062 1.00 98.75 131 ILE A O 1
ATOM 953 N N . GLN A 1 132 ? 9.727 2.036 -6.480 1.00 97.88 132 GLN A N 1
ATOM 954 C CA . GLN A 1 132 ? 9.737 2.319 -7.916 1.00 97.88 132 GLN A CA 1
ATOM 955 C C . GLN A 1 132 ? 10.441 1.187 -8.677 1.00 97.88 132 GLN A C 1
ATOM 957 O O . GLN A 1 132 ? 11.263 0.471 -8.096 1.00 97.88 132 GLN A O 1
ATOM 962 N N . PRO A 1 133 ? 10.166 1.001 -9.977 1.00 98.06 133 PRO A N 1
ATOM 963 C CA . PRO A 1 133 ? 10.967 0.109 -10.803 1.00 98.06 133 PRO A CA 1
ATOM 964 C C . PRO A 1 133 ? 12.394 0.628 -10.936 1.00 98.06 133 PRO A C 1
ATOM 966 O O . PRO A 1 133 ? 12.633 1.824 -11.096 1.00 98.06 133 PRO A O 1
ATOM 969 N N . THR A 1 134 ? 13.353 -0.288 -10.903 1.00 97.12 134 THR A N 1
ATOM 970 C CA . THR A 1 134 ? 14.733 0.003 -11.284 1.00 97.12 134 THR A CA 1
ATOM 971 C C . THR A 1 134 ? 14.840 -0.190 -12.791 1.00 97.12 134 THR A C 1
ATOM 973 O O . THR A 1 134 ? 14.871 -1.324 -13.253 1.00 97.12 134 THR A O 1
ATOM 976 N N . VAL A 1 135 ? 14.822 0.907 -13.550 1.00 96.00 135 VAL A N 1
ATOM 977 C CA . VAL A 1 135 ? 14.833 0.886 -15.020 1.00 96.00 135 VAL A CA 1
ATOM 978 C C . VAL A 1 135 ? 16.267 0.828 -15.521 1.00 96.00 135 VAL A C 1
ATOM 980 O O . VAL A 1 135 ? 17.035 1.760 -15.297 1.00 96.00 135 VAL A O 1
ATOM 983 N N . VAL A 1 136 ? 16.640 -0.278 -16.162 1.00 95.62 136 VAL A N 1
ATOM 984 C CA . VAL A 1 136 ? 18.025 -0.505 -16.597 1.00 95.62 136 VAL A CA 1
ATOM 985 C C . VAL A 1 136 ? 18.075 -1.061 -18.013 1.00 95.62 136 VAL A C 1
ATOM 987 O O . VAL A 1 136 ? 18.845 -0.573 -18.839 1.00 95.62 136 VAL A O 1
ATOM 990 N N . LYS A 1 137 ? 17.246 -2.059 -18.341 1.00 96.19 137 LYS A N 1
ATOM 991 C CA . LYS A 1 137 ? 17.462 -2.854 -19.563 1.00 96.19 137 LYS A CA 1
ATOM 992 C C . LYS A 1 137 ? 17.332 -2.065 -20.863 1.00 96.19 137 LYS A C 1
ATOM 994 O O . LYS A 1 137 ? 18.178 -2.200 -21.749 1.00 96.19 137 LYS A O 1
ATOM 999 N N . LYS A 1 138 ? 16.299 -1.230 -20.988 1.00 95.31 138 LYS A N 1
ATOM 1000 C CA . LYS A 1 138 ? 16.107 -0.402 -22.189 1.00 95.31 138 LYS A CA 1
ATOM 1001 C C . LYS A 1 138 ? 17.149 0.714 -22.297 1.00 95.31 138 LYS A C 1
ATOM 1003 O O . LYS A 1 138 ? 17.575 1.024 -23.408 1.00 95.31 138 LYS A O 1
ATOM 1008 N N . ASP A 1 139 ? 17.592 1.269 -21.172 1.00 93.25 139 ASP A N 1
ATOM 1009 C CA . ASP A 1 139 ? 18.600 2.334 -21.138 1.00 93.25 139 ASP A CA 1
ATOM 1010 C C . ASP A 1 139 ? 19.991 1.803 -21.518 1.00 93.25 139 ASP A C 1
ATOM 1012 O O . ASP A 1 139 ? 20.695 2.414 -22.331 1.00 93.25 139 ASP A O 1
ATOM 1016 N N . GLU A 1 140 ? 20.357 0.614 -21.027 1.00 95.94 140 GLU A N 1
ATOM 1017 C CA . GLU A 1 140 ? 21.572 -0.101 -21.439 1.00 95.94 140 GLU A CA 1
ATOM 1018 C C . GLU A 1 140 ? 21.569 -0.382 -22.949 1.00 95.94 140 GLU A C 1
ATOM 1020 O O . GLU A 1 140 ? 22.563 -0.123 -23.633 1.00 95.94 140 GLU A O 1
ATOM 1025 N N . ALA A 1 141 ? 20.445 -0.860 -23.494 1.00 97.44 141 ALA A N 1
ATOM 1026 C CA . ALA A 1 141 ? 20.319 -1.163 -24.918 1.00 97.44 141 ALA A CA 1
ATOM 1027 C C . ALA A 1 141 ? 20.436 0.095 -25.798 1.00 97.44 141 ALA A C 1
ATOM 1029 O O . ALA A 1 141 ? 21.178 0.092 -26.784 1.00 97.44 141 ALA A O 1
ATOM 1030 N N . LYS A 1 142 ? 19.765 1.194 -25.421 1.00 95.69 142 LYS A N 1
ATOM 1031 C CA . LYS A 1 142 ? 19.876 2.486 -26.122 1.00 95.69 142 LYS A CA 1
ATOM 1032 C C . LYS A 1 142 ? 21.319 3.010 -26.099 1.00 95.69 142 LYS A C 1
ATOM 1034 O O . LYS A 1 142 ? 21.820 3.436 -27.138 1.00 95.69 142 LYS A O 1
ATOM 1039 N N . THR A 1 143 ? 22.005 2.886 -24.961 1.00 96.50 143 THR A N 1
ATOM 1040 C CA . THR A 1 143 ? 23.426 3.253 -24.816 1.00 96.50 143 THR A CA 1
ATOM 1041 C C . THR A 1 143 ? 24.342 2.404 -25.704 1.00 96.50 143 THR A C 1
ATOM 1043 O O . THR A 1 143 ? 25.297 2.915 -26.291 1.00 96.50 143 THR A O 1
ATOM 1046 N N . ALA A 1 144 ? 24.076 1.101 -25.816 1.00 98.19 144 ALA A N 1
ATOM 1047 C CA . ALA A 1 144 ? 24.860 0.207 -26.666 1.00 98.19 144 ALA A CA 1
ATOM 1048 C C . ALA A 1 144 ? 24.716 0.554 -28.159 1.00 98.19 144 ALA A C 1
ATOM 1050 O O . ALA A 1 144 ? 25.708 0.522 -28.888 1.00 98.19 144 ALA A O 1
ATOM 1051 N N . ILE A 1 145 ? 23.508 0.934 -28.596 1.00 98.44 145 ILE A N 1
ATOM 1052 C CA . ILE A 1 145 ? 23.252 1.406 -29.966 1.00 98.44 145 ILE A CA 1
ATOM 1053 C C . ILE A 1 145 ? 24.060 2.672 -30.267 1.00 98.44 145 ILE A C 1
ATOM 1055 O O . ILE A 1 145 ? 24.703 2.736 -31.314 1.00 98.44 145 ILE A O 1
ATOM 1059 N N . ASP A 1 146 ? 24.075 3.646 -29.351 1.00 98.25 146 ASP A N 1
ATOM 1060 C CA . ASP A 1 146 ? 24.841 4.887 -29.537 1.00 98.25 146 ASP A CA 1
ATOM 1061 C C . ASP A 1 146 ? 26.334 4.611 -29.714 1.00 98.25 146 ASP A C 1
ATOM 1063 O O . ASP A 1 146 ? 26.942 5.071 -30.681 1.00 98.25 146 ASP A O 1
ATOM 1067 N N . LYS A 1 147 ? 26.908 3.766 -28.852 1.00 98.50 147 LYS A N 1
ATOM 1068 C CA . LYS A 1 147 ? 28.322 3.378 -28.951 1.00 98.50 147 LYS A CA 1
ATOM 1069 C C . LYS A 1 147 ? 28.647 2.674 -30.269 1.00 98.50 147 LYS A C 1
ATOM 1071 O O . LYS A 1 147 ? 29.688 2.940 -30.869 1.00 98.50 147 LYS A O 1
ATOM 1076 N N . ALA A 1 148 ? 27.772 1.780 -30.731 1.00 98.50 148 ALA A N 1
ATOM 1077 C CA . ALA A 1 148 ? 27.959 1.095 -32.009 1.00 98.50 148 ALA A CA 1
ATOM 1078 C C . ALA A 1 148 ? 27.911 2.076 -33.194 1.00 98.50 148 ALA A C 1
ATOM 1080 O O . ALA A 1 148 ? 28.702 1.958 -34.132 1.00 98.50 148 ALA A O 1
ATOM 1081 N N . ALA A 1 149 ? 27.022 3.069 -33.139 1.00 98.56 149 ALA A N 1
ATOM 1082 C CA . ALA A 1 149 ? 26.912 4.102 -34.159 1.00 98.56 149 ALA A CA 1
ATOM 1083 C C . ALA A 1 149 ? 28.134 5.024 -34.190 1.00 98.56 149 ALA A C 1
ATOM 1085 O O . ALA A 1 149 ? 28.671 5.281 -35.267 1.00 98.56 149 ALA A O 1
ATOM 1086 N N . GLU A 1 150 ? 28.607 5.481 -33.029 1.00 98.62 150 GLU A N 1
ATOM 1087 C CA . GLU A 1 150 ? 29.829 6.284 -32.904 1.00 98.62 150 GLU A CA 1
ATOM 1088 C C . GLU A 1 150 ? 31.036 5.559 -33.506 1.00 98.62 150 GLU A C 1
ATOM 1090 O O . GLU A 1 150 ? 31.731 6.120 -34.358 1.00 98.62 150 GLU A O 1
ATOM 1095 N N . ALA A 1 151 ? 31.232 4.286 -33.141 1.00 98.62 151 ALA A N 1
ATOM 1096 C CA . ALA A 1 151 ? 32.288 3.454 -33.709 1.00 98.62 151 ALA A CA 1
ATOM 1097 C C . ALA A 1 151 ? 32.158 3.352 -35.237 1.00 98.62 151 ALA A C 1
ATOM 1099 O O . ALA A 1 151 ? 33.133 3.557 -35.963 1.00 98.62 151 ALA A O 1
ATOM 1100 N N . LYS A 1 152 ? 30.939 3.124 -35.748 1.00 98.56 152 LYS A N 1
ATOM 1101 C CA . LYS A 1 152 ? 30.729 2.992 -37.192 1.00 98.56 152 LYS A CA 1
ATOM 1102 C C . LYS A 1 152 ? 30.989 4.290 -37.956 1.00 98.56 152 LYS A C 1
ATOM 1104 O O . LYS A 1 152 ? 31.546 4.255 -39.052 1.00 98.56 152 LYS A O 1
ATOM 1109 N N . LYS A 1 153 ? 30.613 5.442 -37.396 1.00 98.50 153 LYS A N 1
ATOM 1110 C CA . LYS A 1 153 ? 30.897 6.750 -38.006 1.00 98.50 153 LYS A CA 1
ATOM 1111 C C . LYS A 1 153 ? 32.395 7.050 -38.035 1.00 98.50 153 LYS A C 1
ATOM 1113 O O . LYS A 1 153 ? 32.861 7.589 -39.036 1.00 98.50 153 LYS A O 1
ATOM 1118 N N . ALA A 1 154 ? 33.137 6.652 -37.000 1.00 98.50 154 ALA A N 1
ATOM 1119 C CA . ALA A 1 154 ? 34.592 6.779 -36.974 1.00 98.50 154 ALA A CA 1
ATOM 1120 C C . ALA A 1 154 ? 35.273 5.919 -38.058 1.00 98.50 154 ALA A C 1
ATOM 1122 O O . ALA A 1 154 ? 36.210 6.382 -38.705 1.00 98.50 154 ALA A O 1
ATOM 1123 N N . GLU A 1 155 ? 34.777 4.703 -38.317 1.00 98.50 155 GLU A N 1
ATOM 1124 C CA . GLU A 1 155 ? 35.241 3.882 -39.450 1.00 98.50 155 GLU A CA 1
ATOM 1125 C C . GLU A 1 155 ? 34.951 4.549 -40.806 1.00 98.50 155 GLU A C 1
ATOM 1127 O O . GLU A 1 155 ? 35.806 4.564 -41.693 1.00 98.50 155 GLU A O 1
ATOM 1132 N N . ILE A 1 156 ? 33.755 5.130 -40.973 1.00 98.38 156 ILE A N 1
ATOM 1133 C CA . ILE A 1 156 ? 33.377 5.859 -42.197 1.00 98.38 156 ILE A CA 1
ATOM 1134 C C . ILE A 1 156 ? 34.323 7.045 -42.431 1.00 98.38 156 ILE A C 1
ATOM 1136 O O . ILE A 1 156 ? 34.792 7.246 -43.552 1.00 98.38 156 ILE A O 1
ATOM 1140 N N . ASP A 1 157 ? 34.668 7.796 -41.382 1.00 98.06 157 ASP A N 1
ATOM 1141 C CA . ASP A 1 157 ? 35.613 8.916 -41.480 1.00 98.06 157 ASP A CA 1
ATOM 1142 C C . ASP A 1 157 ? 36.987 8.500 -41.997 1.00 98.06 157 ASP A C 1
ATOM 1144 O O . ASP A 1 157 ? 37.609 9.226 -42.778 1.00 98.06 157 ASP A O 1
ATOM 1148 N N . GLN A 1 158 ? 37.426 7.303 -41.620 1.00 98.06 158 GLN A N 1
ATOM 1149 C CA . GLN A 1 158 ? 38.711 6.738 -42.018 1.00 98.06 158 GLN A CA 1
ATOM 1150 C C . GLN A 1 158 ? 38.667 6.030 -43.380 1.00 98.06 158 GLN A C 1
ATOM 1152 O O . GLN A 1 158 ? 39.686 5.497 -43.815 1.00 98.06 158 GLN A O 1
ATOM 1157 N N . THR A 1 159 ? 37.525 6.026 -44.080 1.00 97.94 159 THR A N 1
ATOM 1158 C CA . THR A 1 159 ? 37.405 5.354 -45.381 1.00 97.94 159 THR A CA 1
ATOM 1159 C C . THR A 1 159 ? 38.248 6.088 -46.438 1.00 97.94 159 THR A C 1
ATOM 1161 O O . THR A 1 159 ? 37.985 7.266 -46.716 1.00 97.94 159 THR A O 1
ATOM 1164 N N . PRO A 1 160 ? 39.279 5.437 -47.015 1.00 96.94 160 PRO A N 1
ATOM 1165 C CA . PRO A 1 160 ? 40.171 6.068 -47.982 1.00 96.94 160 PRO A CA 1
ATOM 1166 C C . PRO A 1 160 ? 39.469 6.284 -49.325 1.00 96.94 160 PRO A C 1
ATOM 1168 O O . PRO A 1 160 ? 38.621 5.489 -49.723 1.00 96.94 160 PRO A O 1
ATOM 1171 N N . ASN A 1 161 ? 39.868 7.335 -50.047 1.00 95.75 161 ASN A N 1
ATOM 1172 C CA . ASN A 1 161 ? 39.366 7.707 -51.379 1.00 95.75 161 ASN A CA 1
ATOM 1173 C C . ASN A 1 161 ? 37.866 8.060 -51.474 1.00 95.75 161 ASN A C 1
ATOM 1175 O O . ASN A 1 161 ? 37.415 8.375 -52.570 1.00 95.75 161 ASN A O 1
ATOM 1179 N N . ALA A 1 162 ? 37.111 8.035 -50.369 1.00 97.44 162 ALA A N 1
ATOM 1180 C CA . ALA A 1 162 ? 35.730 8.517 -50.328 1.00 97.44 162 ALA A CA 1
ATOM 1181 C C . ALA A 1 162 ? 35.681 10.039 -50.157 1.00 97.44 162 ALA A C 1
ATOM 1183 O O . ALA A 1 162 ? 36.461 10.596 -49.372 1.00 97.44 162 ALA A O 1
ATOM 1184 N N . THR A 1 163 ? 34.749 10.694 -50.851 1.00 98.19 163 THR A N 1
ATOM 1185 C CA . THR A 1 163 ? 34.525 12.137 -50.691 1.00 98.19 163 THR A CA 1
ATOM 1186 C C . THR A 1 163 ? 33.791 12.444 -49.387 1.00 98.19 163 THR A C 1
ATOM 1188 O O . THR A 1 163 ? 33.195 11.565 -48.751 1.00 98.19 163 THR A O 1
ATOM 1191 N N . ASP A 1 164 ? 33.811 13.710 -48.978 1.00 97.75 164 ASP A N 1
ATOM 1192 C CA . ASP A 1 164 ? 33.094 14.149 -47.782 1.00 97.75 164 ASP A CA 1
ATOM 1193 C C . ASP A 1 164 ? 31.574 13.961 -47.935 1.00 97.75 164 ASP A C 1
ATOM 1195 O O . ASP A 1 164 ? 30.903 13.581 -46.97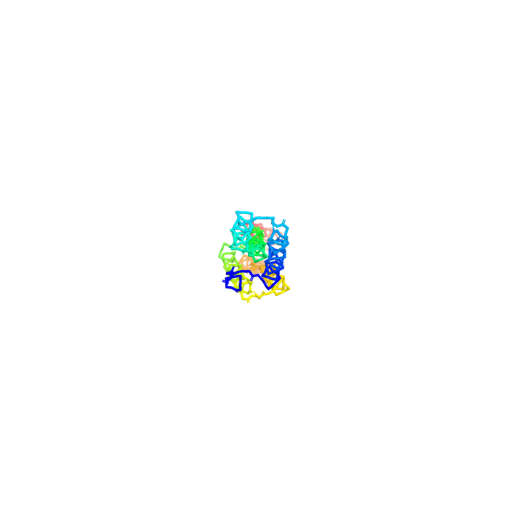5 1.00 97.75 164 AS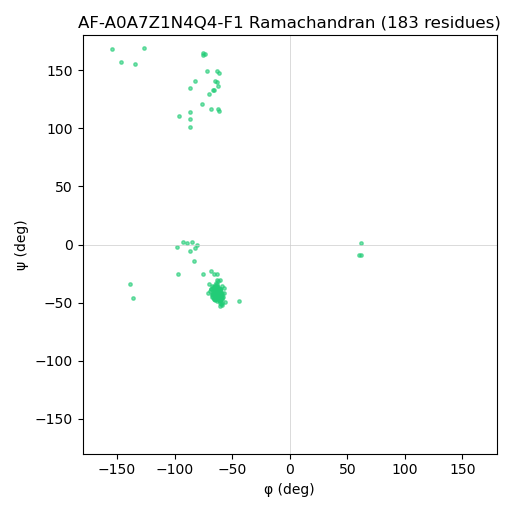P A O 1
ATOM 1199 N N . GLU A 1 165 ? 31.028 14.129 -49.145 1.00 98.12 165 GLU A N 1
ATOM 1200 C CA . GLU A 1 165 ? 29.612 13.890 -49.449 1.00 98.12 165 GLU A CA 1
ATOM 1201 C C . GLU A 1 165 ? 29.230 12.413 -49.302 1.00 98.12 165 GLU A C 1
ATOM 1203 O O . GLU A 1 165 ? 28.185 12.099 -48.726 1.00 98.12 165 GLU A O 1
ATOM 1208 N N . GLU A 1 166 ? 30.076 11.494 -49.775 1.00 98.31 166 GLU A N 1
ATOM 1209 C CA . GLU A 1 166 ? 29.847 10.051 -49.632 1.00 98.31 166 GLU A CA 1
ATOM 1210 C C . GLU A 1 166 ? 29.877 9.630 -48.156 1.00 98.31 166 GLU A C 1
ATOM 1212 O O . GLU A 1 166 ? 29.005 8.882 -47.697 1.00 98.31 166 GLU A O 1
ATOM 1217 N N . LYS A 1 167 ? 30.832 10.165 -47.381 1.00 98.19 167 LYS A N 1
ATOM 1218 C CA . LYS A 1 167 ? 30.923 9.935 -45.931 1.00 98.19 167 LYS A CA 1
ATOM 1219 C C . LYS A 1 167 ? 29.722 10.514 -45.191 1.00 98.19 167 LYS A C 1
ATOM 1221 O O . LYS A 1 167 ? 29.152 9.836 -44.334 1.00 98.19 167 LYS A O 1
ATOM 1226 N N . ALA A 1 168 ? 29.303 11.733 -45.526 1.00 98.38 168 ALA A N 1
ATOM 1227 C CA . ALA A 1 168 ? 28.128 12.367 -44.936 1.00 98.38 168 ALA A CA 1
ATOM 1228 C C . ALA A 1 168 ? 26.854 11.552 -45.212 1.00 98.38 168 ALA A C 1
ATOM 1230 O O . ALA A 1 168 ? 26.093 11.270 -44.284 1.00 98.38 168 ALA A O 1
ATOM 1231 N N . ALA A 1 169 ? 26.662 11.092 -46.453 1.00 98.50 169 ALA A N 1
ATOM 1232 C CA . ALA A 1 169 ? 25.531 10.244 -46.823 1.00 98.50 169 ALA A CA 1
ATOM 1233 C C . ALA A 1 169 ? 25.538 8.899 -46.073 1.00 98.50 169 ALA A C 1
ATOM 1235 O O . ALA A 1 169 ? 24.491 8.433 -45.619 1.00 98.50 169 ALA A O 1
ATOM 1236 N N . ALA A 1 170 ? 26.709 8.278 -45.892 1.00 98.56 170 ALA A N 1
ATOM 1237 C CA . ALA A 1 170 ? 26.835 7.044 -45.120 1.00 98.56 170 ALA A CA 1
ATOM 1238 C C . ALA A 1 170 ? 26.532 7.255 -43.623 1.00 98.56 170 ALA A C 1
ATOM 1240 O O . ALA A 1 170 ? 25.810 6.454 -43.028 1.00 98.56 170 ALA A O 1
ATOM 1241 N N . LYS A 1 171 ? 27.016 8.347 -43.017 1.00 98.56 171 LYS A N 1
ATOM 1242 C CA . LYS A 1 171 ? 26.716 8.698 -41.617 1.00 98.56 171 LYS A CA 1
ATOM 1243 C C . LYS A 1 171 ? 25.233 8.987 -41.391 1.00 98.56 171 LYS A C 1
ATOM 1245 O O . LYS A 1 171 ? 24.694 8.544 -40.381 1.00 98.56 171 LYS A O 1
ATOM 1250 N N . ALA A 1 172 ? 24.570 9.645 -42.342 1.00 98.69 172 ALA A N 1
ATOM 1251 C CA . ALA A 1 172 ? 23.128 9.882 -42.279 1.00 98.69 172 ALA A CA 1
ATOM 1252 C C . ALA A 1 172 ? 22.330 8.565 -42.241 1.00 98.69 172 ALA A C 1
ATOM 1254 O O . ALA A 1 172 ? 21.394 8.437 -41.455 1.00 98.69 172 ALA A O 1
ATOM 1255 N N . LYS A 1 173 ? 22.746 7.546 -43.008 1.00 98.62 173 LYS A N 1
ATOM 1256 C CA . LYS A 1 173 ? 22.138 6.202 -42.940 1.00 98.62 173 LYS A CA 1
ATOM 1257 C C . LYS A 1 173 ? 22.362 5.517 -41.589 1.00 98.62 173 LYS A C 1
ATOM 1259 O O . LYS A 1 173 ? 21.488 4.790 -41.125 1.00 98.62 173 LYS A O 1
ATOM 1264 N N . VAL A 1 174 ? 23.512 5.741 -40.946 1.00 98.62 174 VAL A N 1
ATOM 1265 C CA . VAL A 1 174 ? 23.751 5.260 -39.572 1.00 98.62 174 VAL A CA 1
ATOM 1266 C C . VAL A 1 174 ? 22.781 5.933 -38.597 1.00 98.62 174 VAL A C 1
ATOM 1268 O O . VAL A 1 174 ? 22.181 5.243 -37.779 1.00 98.62 174 VAL A O 1
ATOM 1271 N N . ASP A 1 175 ? 22.573 7.247 -38.709 1.00 98.50 175 ASP A N 1
ATOM 1272 C CA . ASP A 1 175 ? 21.628 7.987 -37.859 1.00 98.50 175 ASP A CA 1
ATOM 1273 C C . ASP A 1 175 ? 20.171 7.536 -38.037 1.00 98.50 175 ASP A C 1
ATOM 1275 O O . ASP A 1 175 ? 19.433 7.384 -37.057 1.00 98.50 175 ASP A O 1
ATOM 1279 N N . GLU A 1 176 ? 19.763 7.254 -39.273 1.00 98.56 176 GLU A N 1
ATOM 1280 C CA . GLU A 1 176 ? 18.449 6.683 -39.579 1.00 98.56 176 GLU A CA 1
ATOM 1281 C C . GLU A 1 176 ? 18.273 5.296 -38.936 1.00 98.56 176 GLU A C 1
ATOM 1283 O O . GLU A 1 176 ? 17.246 5.017 -38.304 1.00 98.56 176 GLU A O 1
ATOM 1288 N N . ALA A 1 177 ? 19.298 4.442 -39.021 1.00 98.31 177 ALA A N 1
ATOM 1289 C CA . ALA A 1 177 ? 19.289 3.122 -38.396 1.00 98.31 177 ALA A CA 1
ATOM 1290 C C . ALA A 1 177 ? 19.243 3.204 -36.859 1.00 98.31 177 ALA A C 1
ATOM 1292 O O . ALA A 1 177 ? 18.480 2.463 -36.238 1.00 98.31 177 ALA A O 1
ATOM 1293 N N . VAL A 1 178 ? 19.993 4.126 -36.242 1.00 98.44 178 VAL A N 1
ATOM 1294 C CA . VAL A 1 178 ? 19.950 4.383 -34.788 1.00 98.44 178 VAL A CA 1
ATOM 1295 C C . VAL A 1 178 ? 18.559 4.818 -34.355 1.00 98.44 178 VAL A C 1
ATOM 1297 O O . VAL A 1 178 ? 18.016 4.271 -33.395 1.00 98.44 178 VAL A O 1
ATOM 1300 N N . THR A 1 179 ? 17.970 5.774 -35.074 1.00 98.19 179 THR A N 1
ATOM 1301 C CA . THR A 1 179 ? 16.619 6.271 -34.791 1.00 98.19 179 THR A CA 1
ATOM 1302 C C . THR A 1 179 ? 15.606 5.133 -34.866 1.00 98.19 179 THR A C 1
ATOM 1304 O O . THR A 1 179 ? 14.816 4.939 -33.943 1.00 98.19 179 THR A O 1
ATOM 1307 N N . THR A 1 180 ? 15.682 4.318 -35.920 1.00 98.00 180 THR A N 1
ATOM 1308 C CA . THR A 1 180 ? 14.817 3.146 -36.105 1.00 98.00 180 THR A CA 1
ATOM 1309 C C . THR A 1 180 ? 14.978 2.136 -34.967 1.00 98.00 180 THR A C 1
ATOM 1311 O O . THR A 1 180 ? 13.985 1.701 -34.387 1.00 98.00 180 THR A O 1
ATOM 1314 N N . ALA A 1 181 ? 16.217 1.796 -34.601 1.00 97.50 181 ALA A N 1
ATOM 1315 C CA . ALA A 1 181 ? 16.502 0.830 -33.545 1.00 97.50 181 ALA A CA 1
ATOM 1316 C C . ALA A 1 181 ? 16.039 1.322 -32.165 1.00 97.50 181 ALA A C 1
ATOM 1318 O O . ALA A 1 181 ? 15.438 0.560 -31.413 1.00 97.50 181 ALA A O 1
ATOM 1319 N N . LYS A 1 182 ? 16.260 2.601 -31.839 1.00 96.31 182 LYS A N 1
ATOM 1320 C CA . LYS A 1 182 ? 15.815 3.197 -30.570 1.00 96.31 182 LYS A CA 1
ATOM 1321 C C . LYS A 1 182 ? 14.297 3.296 -30.461 1.00 96.31 182 LYS A C 1
ATOM 1323 O O . LYS A 1 182 ? 13.777 3.094 -29.370 1.00 96.31 182 LYS A O 1
ATOM 1328 N N . ASN A 1 183 ? 13.603 3.568 -31.567 1.00 94.69 183 ASN A N 1
ATOM 1329 C CA . ASN A 1 183 ? 12.138 3.600 -31.606 1.00 94.69 183 ASN A CA 1
ATOM 1330 C C . ASN A 1 183 ? 11.510 2.211 -31.415 1.00 94.69 183 ASN A C 1
ATOM 1332 O O . ASN A 1 183 ? 10.357 2.117 -31.005 1.00 94.69 183 ASN A O 1
ATOM 1336 N N . ALA A 1 184 ? 12.257 1.141 -31.698 1.00 93.88 184 ALA A N 1
ATOM 1337 C CA . ALA A 1 184 ? 11.817 -0.232 -31.475 1.00 93.88 184 ALA A CA 1
ATOM 1338 C C . ALA A 1 184 ? 12.002 -0.722 -30.019 1.00 93.88 184 ALA A C 1
ATOM 1340 O O . ALA A 1 184 ? 11.615 -1.852 -29.721 1.00 93.88 184 ALA A O 1
ATOM 1341 N N . ILE A 1 185 ? 12.586 0.096 -29.124 1.00 91.62 185 ILE A N 1
ATOM 1342 C CA . ILE A 1 185 ? 12.871 -0.222 -27.706 1.00 91.62 185 ILE A CA 1
ATOM 1343 C C . ILE A 1 185 ? 11.955 0.568 -26.773 1.00 91.62 185 ILE A C 1
ATOM 1345 O O . ILE A 1 185 ? 11.162 -0.067 -26.041 1.00 91.62 185 ILE A O 1
#

Solvent-accessible surface area (backbone atoms only — not comparable to full-atom values): 9869 Å² total; per-residue (Å²): 110,60,90,71,46,78,81,40,29,54,61,33,34,49,56,26,51,52,52,37,54,50,31,50,50,54,24,50,54,42,36,73,68,36,89,47,70,71,44,32,53,49,26,49,51,55,25,53,52,52,38,72,67,57,60,52,71,68,51,73,51,60,56,39,47,50,51,47,53,53,50,46,54,54,46,47,55,53,42,73,65,44,77,74,46,50,70,68,34,34,51,56,30,45,52,52,38,54,52,35,46,53,52,23,45,52,42,29,68,69,34,55,36,66,68,44,28,52,50,25,38,50,56,26,48,52,55,38,70,74,61,61,54,74,67,47,72,53,60,52,52,50,52,52,51,52,54,53,48,55,54,51,44,54,54,49,71,67,46,79,96,61,51,72,67,58,40,50,54,53,43,50,53,49,52,53,50,51,53,54,56,53,73,74,105

pLDDT: mean 98.01, std 1.4, range [89.06, 98.94]

Foldseek 3Di:
DQVPPAQDAPVLSVVLVVQLVVLLVQLVVQLVPDPDDVSNVVSNVSSVVSNVPRYGDRDLLVVLLVLLVVLLVVLLVVQVVDPQDDPVLSVVLNVQSVVLSVQLSVQLSPHRHNVSNVVSSVSSSVSNVPGYGPRDDLVVVLVVLVVVLVVVLVVLVVDPPDDPVRSVVVSVVSVVVSVVSNVVD